Protein AF-A0A553DFV3-F1 (afdb_monomer_lite)

pLDDT: mean 84.61, std 18.34, range [38.84, 98.56]

Secondary structure (DSSP, 8-state):
--SSHHHHTTSGGG-------GGGPBEEEEE-TTSS-EEEEE-TT--EEEEEEESEE-S-BSS-EEEE-TTS-EEEE-TTS-EEE-----SSS---GGG--S--HHHHHHHHHHHHHHHHHHHHHHHHHHHH-TTSSSSHHHHHHHHHTT--EEEEESSPPTTHHHHHHHHHHTT-EEEEE-S---HHHHHHHHHHHHHHHHHHHHHH-TTHHHHHHHHHHHHHHHT------------

Foldseek 3Di:
DPPPVVVVVVPPPPPDDDPDDPQQWWFKDWDCPVVATFIFTDHPVRHGQGDGAFNDWDGIQRAWIWTQGPVRFTFIAGSNRDTPDGDDPDVPDDPDVVVVPPPPVVVVVVVVVVVVVCVVVVVVVVVCLLQQVPPPCQALVNLVVCVVVLAQEQEDEEDQDPLNVVLQVLQVVLSYGYHYDYNDDHSSNVNRSVNSNVSSVVVSCVVPHPCVVVVSVVVVVVSVVVPPDPPDDPPPDDD

Structure (mmCIF, N/CA/C/O backbone):
data_AF-A0A553DFV3-F1
#
_entry.id   AF-A0A553DFV3-F1
#
loop_
_atom_site.group_PDB
_atom_site.id
_atom_site.type_symbol
_atom_site.label_atom_id
_atom_site.label_alt_id
_atom_site.label_comp_id
_atom_site.label_asym_id
_atom_site.label_entity_id
_atom_site.label_seq_id
_atom_site.pdbx_PDB_ins_code
_atom_site.Cartn_x
_atom_site.Cartn_y
_atom_site.Cartn_z
_atom_site.occupancy
_atom_site.B_iso_or_equiv
_atom_site.auth_seq_id
_atom_site.auth_comp_id
_atom_site.auth_asym_id
_atom_site.auth_atom_id
_atom_site.pdbx_PDB_model_num
ATOM 1 N N . MET A 1 1 ? -0.640 -11.762 1.925 1.00 43.78 1 MET A N 1
ATOM 2 C CA . MET A 1 1 ? 0.772 -11.669 1.472 1.00 43.78 1 MET A CA 1
ATOM 3 C C . MET A 1 1 ? 1.045 -12.478 0.187 1.00 43.78 1 MET A C 1
ATOM 5 O O . MET A 1 1 ? 2.035 -13.190 0.124 1.00 43.78 1 MET A O 1
ATOM 9 N N . MET A 1 2 ? 0.212 -12.380 -0.863 1.00 38.84 2 MET A N 1
ATOM 10 C CA . MET A 1 2 ? 0.377 -1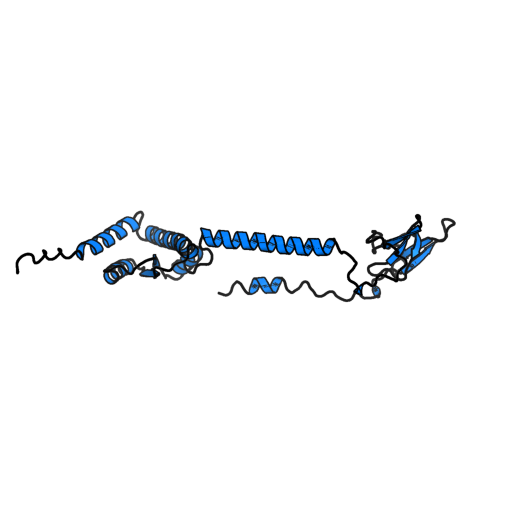3.214 -2.079 1.00 38.84 2 MET A CA 1
ATOM 11 C C . MET A 1 2 ? 0.249 -12.440 -3.403 1.00 38.84 2 MET A C 1
ATOM 13 O O . MET A 1 2 ? 0.167 -13.039 -4.467 1.00 38.84 2 MET A O 1
ATOM 17 N N . THR A 1 3 ? 0.250 -11.106 -3.361 1.00 41.94 3 THR A N 1
ATOM 18 C CA . THR A 1 3 ? 0.038 -10.257 -4.547 1.00 41.94 3 THR A CA 1
ATOM 19 C C . THR A 1 3 ? 1.302 -9.559 -5.055 1.00 41.94 3 THR A C 1
ATOM 21 O O . THR A 1 3 ? 1.323 -9.102 -6.193 1.00 41.94 3 THR A O 1
ATOM 24 N N . THR A 1 4 ? 2.395 -9.533 -4.287 1.00 44.38 4 THR A N 1
ATOM 25 C CA . THR A 1 4 ? 3.653 -8.879 -4.699 1.00 44.38 4 THR A CA 1
ATOM 26 C C . THR A 1 4 ? 4.544 -9.747 -5.595 1.00 44.38 4 THR A C 1
ATOM 28 O O . THR A 1 4 ? 5.340 -9.208 -6.360 1.00 44.38 4 THR A O 1
ATOM 31 N N . ALA A 1 5 ? 4.383 -11.076 -5.588 1.00 48.09 5 ALA A N 1
ATOM 32 C CA . ALA A 1 5 ? 5.201 -11.982 -6.405 1.00 48.09 5 ALA A CA 1
ATOM 33 C C . ALA A 1 5 ? 4.821 -11.984 -7.903 1.00 48.09 5 ALA A C 1
ATOM 35 O O . ALA A 1 5 ? 5.668 -12.248 -8.755 1.00 48.09 5 ALA A O 1
ATOM 36 N N . LEU A 1 6 ? 3.571 -11.649 -8.248 1.00 41.34 6 LEU A N 1
ATOM 37 C CA . LEU A 1 6 ? 3.080 -11.746 -9.629 1.00 41.34 6 LEU A CA 1
ATOM 38 C C . LEU A 1 6 ? 3.568 -10.590 -10.523 1.00 41.34 6 LEU A C 1
ATOM 40 O O . LEU A 1 6 ? 3.743 -10.768 -11.726 1.00 41.34 6 LEU A O 1
ATOM 44 N N . ALA A 1 7 ? 3.865 -9.424 -9.940 1.00 46.16 7 ALA A N 1
ATOM 45 C CA . ALA A 1 7 ? 4.357 -8.262 -10.685 1.00 46.16 7 ALA A CA 1
ATOM 46 C C . ALA A 1 7 ? 5.828 -8.404 -11.132 1.00 46.16 7 ALA A C 1
ATOM 48 O O . ALA A 1 7 ? 6.213 -7.852 -12.161 1.00 46.16 7 ALA A O 1
ATOM 49 N N . LEU A 1 8 ? 6.646 -9.179 -10.409 1.00 46.34 8 LEU A N 1
ATOM 50 C CA . LEU A 1 8 ? 8.062 -9.401 -10.738 1.00 46.34 8 LEU A CA 1
ATOM 51 C C . LEU A 1 8 ? 8.274 -10.395 -11.893 1.00 46.34 8 LEU A C 1
ATOM 53 O O . LEU A 1 8 ? 9.272 -10.297 -12.604 1.00 46.34 8 LEU A O 1
ATOM 57 N N . LEU A 1 9 ? 7.322 -11.299 -12.142 1.00 48.47 9 LEU A N 1
ATOM 58 C CA . LEU A 1 9 ? 7.406 -12.281 -13.233 1.00 48.47 9 LEU A CA 1
ATOM 59 C C . LEU A 1 9 ? 7.072 -11.704 -14.618 1.00 48.47 9 LEU A C 1
ATOM 61 O O . LEU A 1 9 ? 7.447 -12.292 -15.629 1.00 48.47 9 LEU A O 1
ATOM 65 N N . LEU A 1 10 ? 6.419 -10.540 -14.696 1.00 46.22 10 LEU A N 1
ATOM 66 C CA . LEU A 1 10 ? 6.090 -9.909 -15.981 1.00 46.22 10 LEU A CA 1
ATOM 67 C C . LEU A 1 10 ? 7.248 -9.089 -16.579 1.00 46.22 10 LEU A C 1
ATOM 69 O O . LEU A 1 10 ? 7.216 -8.781 -17.769 1.00 46.22 10 LEU A O 1
ATOM 73 N N . PHE A 1 11 ? 8.302 -8.790 -15.809 1.00 46.03 11 PHE A N 1
ATOM 74 C CA . PHE A 1 11 ? 9.456 -8.010 -16.285 1.00 46.03 11 PHE A CA 1
ATOM 75 C C . PHE A 1 11 ? 10.663 -8.845 -16.745 1.00 46.03 11 PHE A C 1
ATOM 77 O O . PHE A 1 11 ? 11.569 -8.297 -17.372 1.00 46.03 11 PHE A O 1
ATOM 84 N N . SER A 1 12 ? 10.697 -10.158 -16.499 1.00 44.66 12 SER A N 1
ATOM 85 C CA . SER A 1 12 ? 11.855 -11.002 -16.847 1.00 44.66 12 SER A CA 1
ATOM 86 C C . SER A 1 12 ? 11.887 -11.476 -18.309 1.00 44.66 12 SER A C 1
ATOM 88 O O . SER A 1 12 ? 12.928 -11.925 -18.781 1.00 44.66 12 SER A O 1
ATOM 90 N N . ASN A 1 13 ? 10.797 -11.328 -19.071 1.00 42.12 13 ASN A N 1
ATOM 91 C CA . ASN A 1 13 ? 10.681 -11.905 -20.420 1.00 42.12 13 ASN A CA 1
ATOM 92 C C . ASN A 1 13 ? 11.226 -11.036 -21.574 1.00 42.12 13 ASN A C 1
ATOM 94 O O . ASN A 1 13 ? 11.014 -11.375 -22.735 1.00 42.12 13 ASN A O 1
ATOM 98 N N . GLN A 1 14 ? 11.927 -9.927 -21.312 1.00 46.09 14 GLN A N 1
ATOM 99 C CA . GLN A 1 14 ? 12.365 -9.002 -22.378 1.00 46.09 14 GLN A CA 1
ATOM 100 C C . GLN A 1 14 ? 13.874 -9.028 -22.698 1.00 46.09 14 GLN A C 1
ATOM 102 O O . GLN A 1 14 ? 14.323 -8.241 -23.527 1.00 46.09 14 GLN A O 1
ATOM 107 N N . PHE A 1 15 ? 14.667 -9.933 -22.108 1.00 42.72 15 PHE A N 1
ATOM 108 C CA . PHE A 1 15 ? 16.136 -9.934 -22.257 1.00 42.72 15 PHE A CA 1
ATOM 109 C C . PHE A 1 15 ? 16.739 -11.204 -22.883 1.00 42.72 15 PHE A C 1
ATOM 111 O O . PHE A 1 15 ? 17.838 -11.610 -22.521 1.00 42.72 15 PHE A O 1
ATOM 118 N N . PHE A 1 16 ? 16.089 -11.804 -23.884 1.00 41.75 16 PHE A N 1
ATOM 119 C CA . PHE A 1 16 ? 16.762 -12.767 -24.768 1.00 41.75 16 PHE A CA 1
ATOM 120 C C . PHE A 1 16 ? 16.931 -12.177 -26.171 1.00 41.75 16 PHE A C 1
ATOM 122 O O . PHE A 1 16 ? 16.063 -12.296 -27.033 1.00 41.75 16 PHE A O 1
ATOM 129 N N . GLY A 1 17 ? 18.072 -11.518 -26.398 1.00 45.72 17 GLY A N 1
ATOM 130 C CA . GLY A 1 17 ? 18.521 -11.125 -27.732 1.00 45.72 17 GLY A CA 1
ATOM 131 C C . GLY A 1 17 ? 18.851 -12.367 -28.560 1.00 45.72 17 GLY A C 1
ATOM 132 O O . GLY A 1 17 ? 19.887 -12.996 -28.356 1.00 45.72 17 GLY A O 1
ATOM 133 N N . GLN A 1 18 ? 17.964 -12.746 -29.479 1.00 46.81 18 GLN A N 1
ATOM 134 C CA . GLN A 1 18 ? 18.233 -13.825 -30.427 1.00 46.81 18 GLN A CA 1
ATOM 135 C C . GLN A 1 18 ? 19.341 -13.405 -31.403 1.00 46.81 18 GLN A C 1
ATOM 137 O O . GLN A 1 18 ? 19.266 -12.350 -32.034 1.00 46.81 18 GLN A O 1
ATOM 142 N N . LYS A 1 19 ? 20.365 -14.252 -31.555 1.00 50.22 19 LYS A N 1
ATOM 143 C CA . LYS A 1 19 ? 21.425 -14.085 -32.556 1.00 50.22 19 LYS A CA 1
ATOM 144 C C . LYS A 1 19 ? 20.798 -14.191 -33.952 1.00 50.22 19 LYS A C 1
ATOM 146 O O . LYS A 1 19 ? 20.357 -15.267 -34.354 1.00 50.22 19 LYS A O 1
ATOM 151 N N . LYS A 1 20 ? 20.698 -13.064 -34.662 1.00 56.34 20 LYS A N 1
ATOM 152 C CA . LYS A 1 20 ? 19.988 -12.967 -35.946 1.00 56.34 20 LYS A CA 1
ATOM 153 C C . LYS A 1 20 ? 20.679 -13.820 -37.017 1.00 56.34 20 LYS A C 1
ATOM 155 O O . LYS A 1 20 ? 21.901 -13.795 -37.149 1.00 56.34 20 LYS A O 1
ATOM 160 N N . SER A 1 21 ? 19.898 -14.606 -37.758 1.00 58.75 21 SER A N 1
ATOM 161 C CA . SER A 1 21 ? 20.404 -15.501 -38.805 1.00 58.75 21 SER A CA 1
ATOM 162 C C . SER A 1 21 ? 20.913 -14.708 -40.015 1.00 58.75 21 SER A C 1
ATOM 164 O O . SER A 1 21 ? 20.276 -13.747 -40.439 1.00 58.75 21 SER A O 1
ATOM 166 N N . ILE A 1 22 ? 22.011 -15.162 -40.633 1.00 61.91 22 ILE A N 1
ATOM 167 C CA . ILE A 1 22 ? 22.594 -14.598 -41.873 1.00 61.91 22 ILE A CA 1
ATOM 168 C C . ILE A 1 22 ? 21.567 -14.524 -43.023 1.00 61.91 22 ILE A C 1
ATOM 170 O O . ILE A 1 22 ? 21.701 -13.708 -43.933 1.00 61.91 22 ILE A O 1
ATOM 174 N N . LYS A 1 23 ? 20.499 -15.334 -42.965 1.00 65.12 23 LYS A N 1
ATOM 175 C CA . LYS A 1 23 ? 19.401 -15.339 -43.946 1.00 65.12 23 LYS A CA 1
ATOM 176 C C . LYS A 1 23 ? 18.650 -14.003 -44.059 1.00 65.12 23 LYS A C 1
ATOM 178 O O . LYS A 1 23 ? 17.958 -13.800 -45.051 1.00 65.12 23 LYS A O 1
ATOM 183 N N . ASP A 1 24 ? 18.821 -13.095 -43.100 1.00 81.06 24 ASP A N 1
ATOM 184 C CA . ASP A 1 24 ? 18.140 -11.798 -43.079 1.00 81.06 24 ASP A CA 1
ATOM 185 C C . ASP A 1 24 ? 19.001 -10.625 -43.573 1.00 81.06 24 ASP A C 1
ATOM 187 O O . ASP A 1 24 ? 18.542 -9.481 -43.520 1.00 81.06 24 ASP A O 1
ATOM 191 N N . CYS A 1 25 ? 20.237 -10.861 -44.021 1.00 91.81 25 CYS A N 1
ATOM 192 C CA . CYS A 1 25 ? 21.146 -9.790 -44.432 1.00 91.81 25 CYS A CA 1
ATOM 193 C C . CYS A 1 25 ? 20.899 -9.327 -45.876 1.00 91.81 25 CYS A C 1
ATOM 195 O O . CYS A 1 25 ? 20.526 -10.114 -46.749 1.00 91.81 25 CYS A O 1
ATOM 197 N N . LEU A 1 26 ? 21.139 -8.040 -46.139 1.00 94.88 26 LEU A N 1
ATOM 198 C CA . LEU A 1 26 ? 21.172 -7.487 -47.492 1.00 94.88 26 LEU A CA 1
ATOM 199 C C . LEU A 1 26 ? 22.565 -7.683 -48.102 1.00 94.88 26 LEU A C 1
ATOM 201 O O . LEU A 1 26 ? 23.576 -7.552 -47.412 1.00 94.88 26 LEU A O 1
ATOM 205 N N . ILE A 1 27 ? 22.623 -7.968 -49.399 1.00 95.25 27 ILE A N 1
ATOM 206 C CA . ILE A 1 27 ? 23.872 -8.120 -50.153 1.00 95.25 27 ILE A CA 1
ATOM 207 C C . ILE A 1 27 ? 24.120 -6.837 -50.944 1.00 95.25 27 ILE A C 1
ATOM 209 O O . ILE A 1 27 ? 23.187 -6.272 -51.523 1.00 95.25 27 ILE A O 1
ATOM 213 N N . SER A 1 28 ? 25.369 -6.380 -50.981 1.00 96.12 28 SER A N 1
ATOM 214 C CA . SER A 1 28 ? 25.756 -5.242 -51.805 1.00 96.12 28 SER A CA 1
ATOM 215 C C . SER A 1 28 ? 25.664 -5.567 -53.301 1.00 96.12 28 SER A C 1
ATOM 217 O O . SER A 1 28 ? 25.831 -6.706 -53.741 1.00 96.12 28 SER A O 1
ATOM 219 N N . TYR A 1 29 ? 25.366 -4.558 -54.111 1.00 96.31 29 TYR A N 1
ATOM 220 C CA . TYR A 1 29 ? 25.429 -4.653 -55.567 1.00 96.31 29 TYR A CA 1
ATOM 221 C C . TYR A 1 29 ? 26.044 -3.383 -56.146 1.00 96.31 29 TYR A C 1
ATOM 223 O O . TYR A 1 29 ? 25.967 -2.323 -55.525 1.00 96.31 29 TYR A O 1
ATOM 231 N N . LEU A 1 30 ? 26.644 -3.507 -57.329 1.00 96.56 30 LEU A N 1
ATOM 232 C CA . LEU A 1 30 ? 27.225 -2.391 -58.066 1.00 96.56 30 LEU A CA 1
ATOM 233 C C . LEU A 1 30 ? 26.309 -1.991 -59.222 1.00 96.56 30 LEU A C 1
ATOM 235 O O . LEU A 1 30 ? 25.747 -2.851 -59.902 1.00 96.56 30 LEU A O 1
ATOM 239 N N . ASP A 1 31 ? 26.186 -0.690 -59.439 1.00 96.12 31 ASP A N 1
ATOM 240 C CA . ASP A 1 31 ? 25.427 -0.076 -60.520 1.00 96.12 31 ASP A CA 1
ATOM 241 C C . ASP A 1 31 ? 26.313 0.943 -61.234 1.00 96.12 31 ASP A C 1
ATOM 243 O O . ASP A 1 31 ? 26.861 1.849 -60.608 1.00 96.12 31 ASP A O 1
ATOM 247 N N . SER A 1 32 ? 26.466 0.784 -62.544 1.00 94.12 32 SER A N 1
ATOM 248 C CA . SER A 1 32 ? 27.252 1.667 -63.406 1.00 94.12 32 SER A CA 1
ATOM 249 C C . SER A 1 32 ? 26.394 2.491 -64.371 1.00 94.12 32 SER A C 1
ATOM 251 O O . SER A 1 32 ? 26.938 3.248 -65.176 1.00 94.12 32 SER A O 1
ATOM 253 N N . THR A 1 33 ? 25.062 2.387 -64.300 1.00 91.38 33 THR A N 1
ATOM 254 C CA . THR A 1 33 ? 24.134 3.021 -65.258 1.00 91.38 33 THR A CA 1
ATOM 255 C C . THR A 1 33 ? 24.193 4.550 -65.255 1.00 91.38 33 THR A C 1
ATOM 257 O O . THR A 1 33 ? 23.876 5.181 -66.259 1.00 91.38 33 THR A O 1
ATOM 260 N N . SER A 1 34 ? 24.658 5.156 -64.160 1.00 84.25 34 SER A N 1
ATOM 261 C CA . SER A 1 34 ? 24.839 6.608 -64.011 1.00 84.25 34 SER A CA 1
ATOM 262 C C . SER A 1 34 ? 26.175 7.142 -64.559 1.00 84.25 34 SER A C 1
ATOM 264 O O . SER A 1 34 ? 26.474 8.326 -64.407 1.00 84.25 34 SER A O 1
ATOM 266 N N . GLY A 1 35 ? 27.012 6.285 -65.158 1.00 90.62 35 GLY A N 1
ATOM 267 C CA . GLY A 1 35 ? 28.364 6.636 -65.614 1.00 90.62 35 GLY A CA 1
ATOM 268 C C . GLY A 1 35 ? 29.428 6.625 -64.508 1.00 90.62 35 GLY A C 1
ATOM 269 O O . GLY A 1 35 ? 30.610 6.817 -64.787 1.00 90.62 35 GLY A O 1
ATOM 270 N N . LYS A 1 36 ? 29.035 6.360 -63.257 1.00 91.94 36 LYS A N 1
ATOM 271 C CA . LYS A 1 36 ? 29.924 6.073 -62.122 1.00 91.94 36 LYS A CA 1
ATOM 272 C C . LYS A 1 36 ? 29.513 4.744 -61.499 1.00 91.94 36 LYS A C 1
ATOM 274 O O . LYS A 1 36 ? 28.323 4.461 -61.409 1.00 91.94 36 LYS A O 1
ATOM 279 N N . VAL A 1 37 ? 30.486 3.942 -61.066 1.00 94.75 37 VAL A N 1
ATOM 280 C CA . VAL A 1 37 ? 30.215 2.699 -60.331 1.00 94.75 37 VAL A CA 1
ATOM 281 C C . VAL A 1 37 ? 29.836 3.066 -58.900 1.00 94.75 37 VAL A C 1
ATOM 283 O O . VAL A 1 37 ? 30.675 3.548 -58.143 1.00 94.75 37 VAL A O 1
ATOM 286 N N . LEU A 1 38 ? 28.569 2.867 -58.553 1.00 96.81 38 LEU A N 1
ATO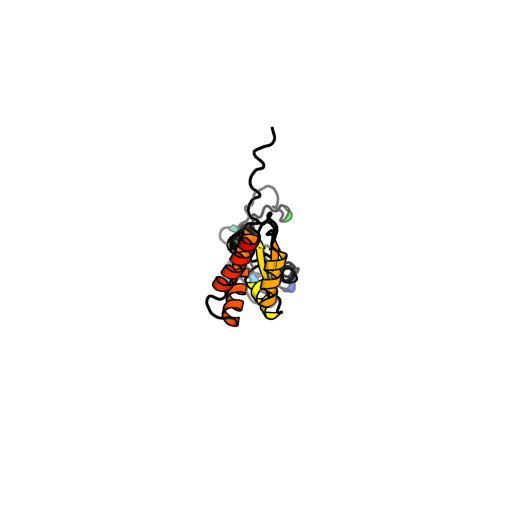M 287 C CA . LEU A 1 38 ? 28.020 3.111 -57.224 1.00 96.81 38 LEU A CA 1
ATOM 288 C C . LEU A 1 38 ? 27.537 1.803 -56.606 1.00 96.81 38 LEU A C 1
ATOM 290 O O . LEU A 1 38 ? 27.138 0.873 -57.301 1.00 96.81 38 LEU A O 1
ATOM 294 N N . MET A 1 39 ? 27.544 1.749 -55.282 1.00 97.38 39 MET A N 1
ATOM 295 C CA . MET A 1 39 ? 27.113 0.607 -54.495 1.00 97.38 39 MET A CA 1
ATOM 296 C C . MET A 1 39 ? 25.750 0.868 -53.846 1.00 97.38 39 MET A C 1
ATOM 298 O O . MET A 1 39 ? 25.491 1.956 -53.317 1.00 97.38 39 MET A O 1
ATOM 302 N N . GLY A 1 40 ? 24.886 -0.146 -53.872 1.00 97.06 40 GLY A N 1
ATOM 303 C CA . GLY A 1 40 ? 23.618 -0.218 -53.139 1.00 97.06 40 GLY A CA 1
ATOM 304 C C . GLY A 1 40 ? 23.456 -1.567 -52.437 1.00 97.06 40 GLY A C 1
ATOM 305 O O . GLY A 1 40 ? 24.372 -2.388 -52.455 1.00 97.06 40 GLY A O 1
ATOM 306 N N . TYR A 1 41 ? 22.287 -1.820 -51.845 1.00 97.31 41 TYR A N 1
ATOM 307 C CA . TYR A 1 41 ? 21.974 -3.082 -51.166 1.00 97.31 41 TYR A CA 1
ATOM 308 C C . TYR A 1 41 ? 20.644 -3.669 -51.631 1.00 97.31 41 TYR A C 1
ATOM 310 O O . TYR A 1 41 ? 19.636 -2.970 -51.766 1.00 97.31 41 TYR A O 1
ATOM 318 N N . LYS A 1 42 ? 20.632 -4.985 -51.832 1.00 96.19 42 LYS A N 1
ATOM 319 C CA . LYS A 1 42 ? 19.458 -5.752 -52.249 1.00 96.19 42 LYS A CA 1
ATOM 320 C C . LYS A 1 42 ? 19.225 -6.958 -51.350 1.00 96.19 42 LYS A C 1
ATOM 322 O O . LYS A 1 42 ? 20.144 -7.455 -50.699 1.00 96.19 42 LYS A O 1
ATOM 327 N N . SER A 1 43 ? 17.989 -7.432 -51.298 1.00 94.62 43 SER A N 1
ATOM 328 C CA . SER A 1 43 ? 17.651 -8.666 -50.591 1.00 94.62 43 SER A CA 1
ATOM 329 C C . SER A 1 43 ? 18.271 -9.888 -51.282 1.00 94.62 43 SER A C 1
ATOM 331 O O . SER A 1 43 ? 18.662 -9.828 -52.451 1.00 94.62 43 SER A O 1
ATOM 333 N N . LEU A 1 44 ? 18.296 -11.038 -50.595 1.00 91.06 44 LEU A N 1
ATOM 334 C CA . LEU A 1 44 ? 18.710 -12.321 -51.190 1.00 91.06 44 LEU A CA 1
ATOM 335 C C . LEU A 1 44 ? 17.874 -12.717 -52.420 1.00 91.06 44 LEU A C 1
ATOM 337 O O . LEU A 1 44 ? 18.338 -13.484 -53.256 1.00 91.06 44 LEU A O 1
ATOM 341 N N . LYS A 1 45 ? 16.651 -12.183 -52.543 1.00 93.44 45 LYS A N 1
ATOM 342 C CA . LYS A 1 45 ? 15.754 -12.402 -53.687 1.00 93.44 45 LYS A CA 1
ATOM 343 C C . LYS A 1 45 ? 16.005 -11.428 -54.847 1.00 93.44 45 LYS A C 1
ATOM 345 O O . LYS A 1 45 ? 15.330 -11.518 -55.864 1.00 93.44 45 LYS A O 1
ATOM 350 N N . GLY A 1 46 ? 16.952 -10.499 -54.699 1.00 93.69 46 GLY A N 1
ATOM 351 C CA . GLY A 1 46 ? 17.320 -9.518 -55.722 1.00 93.69 46 GLY A CA 1
ATOM 352 C C . GLY A 1 46 ? 16.546 -8.198 -55.673 1.00 93.69 46 GLY A C 1
ATOM 353 O O . GLY A 1 46 ? 16.837 -7.311 -56.468 1.00 93.69 46 GLY A O 1
ATOM 354 N N . GLU A 1 47 ? 15.609 -8.034 -54.738 1.00 95.94 47 GLU A N 1
ATOM 355 C CA . GLU A 1 47 ? 14.858 -6.785 -54.559 1.00 95.94 47 GLU A CA 1
ATOM 356 C C . GLU A 1 47 ? 15.778 -5.668 -54.054 1.00 95.94 47 GLU A C 1
ATOM 358 O O . GLU A 1 47 ? 16.443 -5.833 -53.029 1.00 95.94 47 GLU A O 1
ATOM 363 N N . ILE A 1 48 ? 15.822 -4.536 -54.759 1.00 96.81 48 ILE A N 1
ATOM 364 C CA . ILE A 1 48 ? 16.632 -3.376 -54.370 1.00 96.81 48 ILE A CA 1
ATOM 365 C C . ILE A 1 48 ? 15.975 -2.697 -53.168 1.00 96.81 48 ILE A C 1
ATOM 367 O O . ILE A 1 48 ? 14.893 -2.132 -53.292 1.00 96.81 48 ILE A O 1
ATOM 371 N N . ILE A 1 49 ? 16.656 -2.725 -52.022 1.00 97.00 49 ILE A N 1
ATOM 372 C CA . ILE A 1 49 ? 16.187 -2.092 -50.781 1.00 97.00 49 ILE A CA 1
ATOM 373 C C . ILE A 1 49 ? 16.821 -0.712 -50.623 1.00 97.00 49 ILE A C 1
ATOM 375 O O . ILE A 1 49 ? 16.137 0.263 -50.332 1.00 97.00 49 ILE A O 1
ATOM 379 N N . ILE A 1 50 ? 18.128 -0.619 -50.879 1.00 97.38 50 ILE A N 1
ATOM 380 C CA . ILE A 1 50 ? 18.877 0.635 -50.875 1.00 97.38 50 ILE A CA 1
ATOM 381 C C . ILE A 1 50 ? 19.450 0.826 -52.273 1.00 97.38 50 ILE A C 1
ATOM 383 O O . ILE A 1 50 ? 20.275 0.029 -52.725 1.00 97.38 50 ILE A O 1
ATOM 387 N N . LYS A 1 51 ? 19.001 1.877 -52.963 1.00 97.38 51 LYS A N 1
ATOM 388 C CA . LYS A 1 51 ? 19.481 2.211 -54.309 1.00 97.38 51 LYS A CA 1
ATOM 389 C C . LYS A 1 51 ? 20.977 2.523 -54.291 1.00 97.38 51 LYS A C 1
ATOM 391 O O . LYS A 1 51 ? 21.502 3.028 -53.301 1.00 97.38 51 LYS A O 1
ATOM 396 N N . ALA A 1 52 ? 21.647 2.254 -55.407 1.00 97.19 52 ALA A N 1
ATOM 397 C CA . ALA A 1 52 ? 23.063 2.534 -55.557 1.00 97.19 52 ALA A CA 1
ATOM 398 C C . ALA A 1 52 ? 23.343 4.041 -55.471 1.00 97.19 52 ALA A C 1
ATOM 400 O O . ALA A 1 52 ? 22.913 4.817 -56.322 1.00 97.19 52 ALA A O 1
ATOM 401 N N . LYS A 1 53 ? 24.042 4.448 -54.410 1.00 96.56 53 LYS A N 1
ATOM 402 C CA . LYS A 1 53 ? 24.405 5.851 -54.143 1.00 96.56 53 LYS A CA 1
ATOM 403 C C . LYS A 1 53 ? 25.718 6.013 -53.372 1.00 96.56 53 LYS A C 1
ATOM 405 O O . LYS A 1 53 ? 26.187 7.134 -53.199 1.00 96.56 53 LYS A O 1
ATOM 410 N N . TYR A 1 54 ? 26.295 4.913 -52.891 1.00 97.50 54 TYR A N 1
ATOM 411 C CA . TYR A 1 54 ? 27.532 4.917 -52.116 1.00 97.50 54 TYR A CA 1
ATOM 412 C C . TYR A 1 54 ? 28.734 4.664 -53.016 1.00 97.50 54 TYR A C 1
ATOM 414 O O . TYR A 1 54 ? 28.635 3.918 -53.985 1.00 97.50 54 TYR A O 1
ATOM 422 N N . LEU A 1 55 ? 29.875 5.267 -52.697 1.00 96.06 55 LEU A N 1
ATOM 423 C CA . LEU A 1 55 ? 31.113 5.065 -53.451 1.00 96.06 55 LEU A CA 1
ATOM 424 C C . LEU A 1 55 ? 31.714 3.682 -53.177 1.00 96.06 55 LEU A C 1
ATOM 426 O O . LEU A 1 55 ? 32.282 3.060 -54.069 1.00 96.06 55 LEU A O 1
ATOM 430 N N . ASN A 1 56 ? 31.593 3.205 -51.938 1.00 94.56 56 ASN A N 1
ATOM 431 C CA . ASN A 1 56 ? 32.057 1.893 -51.496 1.00 94.56 56 ASN A CA 1
ATOM 432 C C . ASN A 1 56 ? 31.368 1.513 -50.172 1.00 94.56 56 ASN A C 1
ATOM 434 O O . ASN A 1 56 ? 30.710 2.353 -49.550 1.00 94.56 56 ASN A O 1
ATOM 438 N N . GLY A 1 57 ? 31.554 0.285 -49.700 1.00 90.31 57 GLY A N 1
ATOM 439 C CA . GLY A 1 57 ? 31.216 -0.092 -48.335 1.00 90.31 57 GLY A CA 1
ATOM 440 C C . GLY A 1 57 ? 31.646 -1.499 -47.948 1.00 90.31 57 GLY A C 1
ATOM 441 O O . GLY A 1 57 ? 32.269 -2.225 -48.719 1.00 90.31 57 GLY A O 1
ATOM 442 N N . SER A 1 58 ? 31.348 -1.849 -46.702 1.00 86.19 58 SER A N 1
ATOM 443 C CA . SER A 1 58 ? 31.646 -3.144 -46.102 1.00 86.19 58 SER A CA 1
ATOM 444 C C . SER A 1 58 ? 30.757 -4.255 -46.677 1.00 86.19 58 SER A C 1
ATOM 446 O O . SER A 1 58 ? 29.887 -4.000 -47.504 1.00 86.19 58 SER A O 1
ATOM 448 N N . GLY A 1 59 ? 30.974 -5.497 -46.231 1.00 85.69 59 GLY A N 1
ATOM 449 C CA . GLY A 1 59 ? 30.213 -6.680 -46.649 1.00 85.69 59 GLY A CA 1
ATOM 450 C C . GLY A 1 59 ? 28.697 -6.638 -46.347 1.00 85.69 59 GLY A C 1
ATOM 451 O O . GLY A 1 59 ? 28.096 -5.572 -46.243 1.00 85.69 59 GLY A O 1
ATOM 452 N N . PRO A 1 60 ? 28.031 -7.800 -46.220 1.00 91.44 60 PRO A N 1
ATOM 453 C CA . PRO A 1 60 ? 26.575 -7.865 -46.084 1.00 91.44 60 PRO A CA 1
ATOM 454 C C . PRO A 1 60 ? 26.006 -6.993 -44.951 1.00 91.44 60 PRO A C 1
ATOM 456 O O . PRO A 1 60 ? 26.506 -7.000 -43.827 1.00 91.44 60 PRO A O 1
ATOM 459 N N . LEU A 1 61 ? 24.907 -6.294 -45.233 1.00 93.50 61 LEU A N 1
ATOM 460 C CA . LEU A 1 61 ? 24.206 -5.409 -44.302 1.00 93.50 61 LEU A CA 1
ATOM 461 C C . LEU A 1 61 ? 23.132 -6.196 -43.534 1.00 93.50 61 LEU A C 1
ATOM 463 O O . LEU A 1 61 ? 22.002 -6.367 -43.997 1.00 93.50 61 LEU A O 1
ATOM 467 N N . CYS A 1 62 ? 23.495 -6.706 -42.357 1.00 90.00 62 CYS A N 1
ATOM 468 C CA . CYS A 1 62 ? 22.587 -7.460 -41.481 1.00 90.00 62 CYS A CA 1
ATOM 469 C C . CYS A 1 62 ? 21.835 -6.552 -40.496 1.00 90.00 62 CYS A C 1
ATOM 471 O O . CYS A 1 62 ? 20.603 -6.570 -40.420 1.00 90.00 62 CYS A O 1
ATOM 473 N N . GLU A 1 63 ? 22.595 -5.755 -39.749 1.00 89.31 63 GLU A N 1
ATOM 474 C CA . GLU A 1 63 ? 22.101 -4.736 -38.818 1.00 89.31 63 GLU A CA 1
ATOM 475 C C . GLU A 1 63 ? 22.666 -3.372 -39.204 1.00 89.31 63 GLU A C 1
ATOM 477 O O . GLU A 1 63 ? 21.908 -2.417 -39.365 1.00 89.31 63 GLU A O 1
ATOM 482 N N . MET A 1 64 ? 23.977 -3.332 -39.451 1.00 93.25 64 MET A N 1
ATOM 483 C CA . MET A 1 64 ? 24.705 -2.157 -39.900 1.00 93.25 64 MET A CA 1
ATOM 484 C C . MET A 1 64 ? 25.738 -2.528 -40.970 1.00 93.25 64 MET A C 1
ATOM 486 O O . MET A 1 64 ? 26.244 -3.651 -40.988 1.00 93.25 64 MET A O 1
ATOM 490 N N . ALA A 1 65 ? 26.050 -1.575 -41.844 1.00 94.31 65 ALA A N 1
ATOM 491 C CA . ALA A 1 65 ? 27.191 -1.617 -42.748 1.00 94.31 65 ALA A CA 1
ATOM 492 C C . ALA A 1 65 ? 27.851 -0.239 -42.786 1.00 94.31 65 ALA A C 1
ATOM 494 O O . ALA A 1 65 ? 27.174 0.785 -42.680 1.00 94.31 65 ALA A O 1
ATOM 495 N N . PHE A 1 66 ? 29.168 -0.217 -42.949 1.00 94.94 66 PHE A N 1
ATOM 496 C CA . PHE A 1 66 ? 29.912 1.012 -43.171 1.00 94.94 66 PHE A CA 1
ATOM 497 C C . PHE A 1 66 ? 29.992 1.292 -44.664 1.00 94.94 66 PHE A C 1
ATOM 499 O O . PHE A 1 66 ? 30.329 0.411 -45.450 1.00 94.94 66 PHE A O 1
ATOM 506 N N . VAL A 1 67 ? 29.676 2.514 -45.062 1.00 96.06 67 VAL A N 1
ATOM 507 C CA . VAL A 1 67 ? 29.655 2.948 -46.459 1.00 96.06 67 VAL A CA 1
ATOM 508 C C . VAL A 1 67 ? 30.322 4.307 -46.594 1.00 96.06 67 VAL A C 1
ATOM 510 O O . VAL A 1 67 ? 30.345 5.089 -45.646 1.00 96.06 67 VAL A O 1
ATOM 513 N N . ILE A 1 68 ? 30.851 4.591 -47.780 1.00 96.06 68 ILE A N 1
ATOM 514 C CA . ILE A 1 68 ? 31.408 5.899 -48.131 1.00 96.06 68 ILE A CA 1
ATOM 515 C C . ILE A 1 68 ? 30.362 6.649 -48.952 1.00 96.06 68 ILE A C 1
ATOM 517 O O . ILE A 1 68 ? 29.953 6.177 -50.018 1.00 96.06 68 ILE A O 1
ATOM 521 N N . ASN A 1 69 ? 29.891 7.791 -48.454 1.00 94.75 69 ASN A N 1
ATOM 522 C CA . ASN A 1 69 ? 28.906 8.614 -49.160 1.00 94.75 69 ASN A CA 1
ATOM 523 C C . ASN A 1 69 ? 29.550 9.453 -50.285 1.00 94.75 69 ASN A C 1
ATOM 525 O O . ASN A 1 69 ? 30.759 9.420 -50.506 1.00 94.75 69 ASN A O 1
ATOM 529 N N . SER A 1 70 ? 28.733 10.215 -51.015 1.00 91.56 70 SER A N 1
ATOM 530 C CA . SER A 1 70 ? 29.196 11.099 -52.097 1.00 91.56 70 SER A CA 1
ATOM 531 C C . SER A 1 70 ? 30.096 12.249 -51.631 1.00 91.56 70 SER A C 1
ATOM 533 O O . SER A 1 70 ? 30.754 12.870 -52.460 1.00 91.56 70 SER A O 1
ATOM 535 N N . GLU A 1 71 ? 30.119 12.534 -50.329 1.00 93.81 71 GLU A N 1
ATOM 536 C CA . GLU A 1 71 ? 30.965 13.547 -49.687 1.00 93.81 71 GLU A CA 1
ATOM 537 C C . GLU A 1 71 ? 32.280 12.951 -49.157 1.00 93.81 71 GLU A C 1
ATOM 539 O O . GLU A 1 71 ? 33.029 13.633 -48.466 1.00 93.81 71 GLU A O 1
ATOM 544 N N . TYR A 1 72 ? 32.584 11.691 -49.497 1.00 91.38 72 TYR A N 1
ATOM 545 C CA . TYR A 1 72 ? 33.751 10.944 -49.015 1.00 91.38 72 TYR A CA 1
ATOM 546 C C . TYR A 1 72 ? 33.770 10.709 -47.498 1.00 91.38 72 TYR A C 1
ATOM 548 O O . TYR A 1 72 ? 34.810 10.371 -46.933 1.00 91.38 72 TYR A O 1
ATOM 556 N N . GLU A 1 73 ? 32.622 10.807 -46.829 1.00 92.06 73 GLU A N 1
ATOM 557 C CA . GLU A 1 73 ? 32.510 10.470 -45.413 1.00 92.06 73 GLU A CA 1
ATOM 558 C C . GLU A 1 73 ? 32.239 8.971 -45.232 1.00 92.06 73 GLU A C 1
ATOM 560 O O . GLU A 1 73 ? 31.337 8.407 -45.863 1.00 92.06 73 GLU A O 1
ATOM 565 N N . LEU A 1 74 ? 32.971 8.337 -44.310 1.00 92.75 74 LEU A N 1
ATOM 566 C CA . LEU A 1 74 ? 32.627 7.010 -43.804 1.00 92.75 74 LEU A CA 1
ATOM 567 C C . LEU A 1 74 ? 31.434 7.146 -42.854 1.00 92.75 74 LEU A C 1
ATOM 569 O O . LEU A 1 74 ? 31.494 7.909 -41.893 1.00 92.75 74 LEU A O 1
ATOM 573 N N . VAL A 1 75 ? 30.353 6.411 -43.103 1.00 94.50 75 VAL A N 1
ATOM 574 C CA . VAL A 1 75 ? 29.144 6.416 -42.267 1.00 94.50 75 VAL A CA 1
ATOM 575 C C . VAL A 1 75 ? 28.642 4.993 -42.045 1.00 94.50 75 VAL A C 1
ATOM 577 O O . VAL A 1 75 ? 28.719 4.152 -42.936 1.00 94.50 75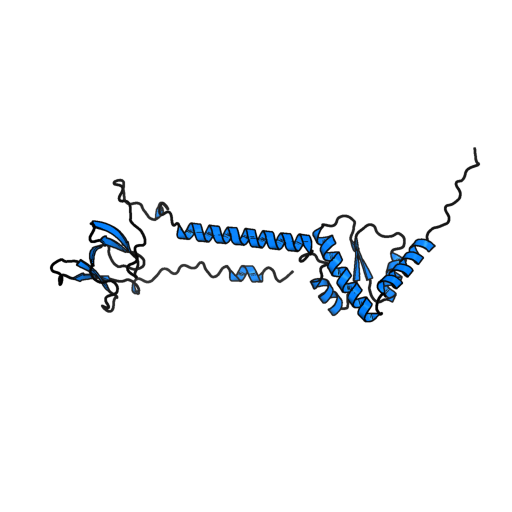 VAL A O 1
ATOM 580 N N . GLY A 1 76 ? 28.129 4.708 -40.851 1.00 95.38 76 GLY A N 1
ATOM 581 C CA . GLY A 1 76 ? 27.404 3.473 -40.556 1.00 95.38 76 GLY A CA 1
ATOM 582 C C . GLY A 1 76 ? 25.920 3.649 -40.865 1.00 95.38 76 GLY A C 1
ATOM 583 O O . GLY A 1 76 ? 25.300 4.583 -40.351 1.00 95.38 76 GLY A O 1
ATOM 584 N N . ILE A 1 77 ? 25.347 2.766 -41.681 1.00 96.38 77 ILE A N 1
ATOM 585 C CA . ILE A 1 77 ? 23.932 2.798 -42.083 1.00 96.38 77 ILE A CA 1
ATOM 586 C C . ILE A 1 77 ? 23.181 1.554 -41.624 1.00 96.38 77 ILE A C 1
ATOM 588 O O . ILE A 1 77 ? 23.779 0.485 -41.501 1.00 96.38 77 ILE A O 1
ATOM 592 N N . ASP A 1 78 ? 21.873 1.688 -41.413 1.00 94.81 78 ASP A N 1
ATOM 593 C CA . ASP A 1 78 ? 20.968 0.559 -41.197 1.00 94.81 78 ASP A CA 1
ATOM 594 C C . ASP A 1 78 ? 20.314 0.062 -42.500 1.00 94.81 78 ASP A C 1
ATOM 596 O O . ASP A 1 78 ? 20.531 0.582 -43.596 1.00 94.81 78 ASP A O 1
ATOM 600 N N . ARG A 1 79 ? 19.466 -0.965 -42.378 1.00 93.44 79 ARG A N 1
ATOM 601 C CA . ARG A 1 79 ? 18.714 -1.561 -43.498 1.00 93.44 79 ARG A CA 1
ATOM 602 C C . ARG A 1 79 ? 17.696 -0.630 -44.159 1.00 93.44 79 ARG A C 1
ATOM 604 O O . ARG A 1 79 ? 17.230 -0.955 -45.246 1.00 93.44 79 ARG A O 1
ATOM 611 N N . ASN A 1 80 ? 17.339 0.468 -43.503 1.00 94.62 80 ASN A N 1
ATOM 612 C CA . ASN A 1 80 ? 16.411 1.476 -44.002 1.00 94.62 80 ASN A CA 1
ATOM 613 C C . ASN A 1 80 ? 17.156 2.708 -44.519 1.00 94.62 80 ASN A C 1
ATOM 615 O O . ASN A 1 80 ? 16.548 3.772 -44.624 1.00 94.62 80 ASN A O 1
ATOM 619 N N . ASP A 1 81 ? 18.459 2.581 -44.801 1.00 95.62 81 ASP A N 1
ATOM 620 C CA . ASP A 1 81 ? 19.277 3.659 -45.356 1.00 95.62 81 ASP A CA 1
ATOM 621 C C . ASP A 1 81 ? 19.441 4.859 -44.395 1.00 95.62 81 ASP A C 1
ATOM 623 O O . ASP A 1 81 ? 19.816 5.964 -44.792 1.00 95.62 81 ASP A O 1
ATOM 627 N N . SER A 1 82 ? 19.159 4.652 -43.103 1.00 94.81 82 SER A N 1
ATOM 628 C CA . SER A 1 82 ? 19.319 5.669 -42.067 1.00 94.81 82 SER A CA 1
ATOM 629 C C . SER A 1 82 ? 20.745 5.654 -41.531 1.00 94.81 82 SER A C 1
ATOM 631 O O . SER A 1 82 ? 21.275 4.605 -41.163 1.00 94.81 82 SER A O 1
ATOM 633 N N . ILE A 1 83 ? 21.366 6.832 -41.441 1.00 92.06 83 ILE A N 1
ATOM 634 C CA . ILE A 1 83 ? 22.691 6.986 -40.833 1.00 92.06 83 ILE A CA 1
ATOM 635 C C . ILE A 1 83 ? 22.566 6.750 -39.325 1.00 92.06 83 ILE A C 1
ATOM 637 O O . ILE A 1 83 ? 21.907 7.513 -38.616 1.00 92.06 83 ILE A O 1
ATOM 641 N N . LEU A 1 84 ? 23.215 5.697 -38.835 1.00 88.75 84 LEU A N 1
ATOM 642 C CA . LEU A 1 84 ? 23.277 5.361 -37.415 1.00 88.75 84 LEU A CA 1
ATOM 643 C C . LEU A 1 84 ? 24.402 6.114 -36.707 1.00 88.75 84 LEU A C 1
ATOM 645 O O . LEU A 1 84 ? 24.230 6.557 -35.569 1.00 88.75 84 LEU A O 1
ATOM 649 N N . LEU A 1 85 ? 25.556 6.238 -37.369 1.00 85.44 85 LEU A N 1
ATOM 650 C CA . LEU A 1 85 ? 26.758 6.844 -36.802 1.00 85.44 85 LEU A CA 1
ATOM 651 C C . LEU A 1 85 ? 27.722 7.329 -37.895 1.00 85.44 85 LEU A C 1
ATOM 653 O O . LEU A 1 85 ? 27.733 6.806 -39.008 1.00 85.44 85 LEU A O 1
ATOM 657 N N . LYS A 1 86 ? 28.555 8.315 -37.552 1.00 88.25 86 LYS A N 1
ATOM 658 C CA . LYS A 1 86 ? 29.713 8.745 -38.344 1.00 88.25 86 LYS A CA 1
ATOM 659 C C . LYS A 1 86 ? 30.975 8.428 -37.529 1.00 88.25 86 LYS A C 1
ATOM 661 O O . LYS A 1 86 ? 31.185 9.109 -36.522 1.00 88.25 86 LYS A O 1
ATOM 666 N N . PRO A 1 87 ? 31.743 7.368 -37.848 1.00 81.12 87 PRO A N 1
ATOM 667 C CA . PRO A 1 87 ? 32.983 7.088 -37.139 1.00 81.12 87 PRO A CA 1
ATOM 668 C C . PRO A 1 87 ? 33.958 8.248 -37.339 1.00 81.12 87 PRO A C 1
ATOM 670 O O . PRO A 1 87 ? 34.103 8.769 -38.444 1.00 81.12 87 PRO A O 1
ATOM 673 N N . TYR A 1 88 ? 34.621 8.652 -36.263 1.00 74.19 88 TYR A N 1
ATOM 674 C CA . TYR A 1 88 ? 35.724 9.594 -36.351 1.00 74.19 88 TYR A CA 1
ATOM 675 C C . TYR A 1 88 ? 36.988 8.761 -36.531 1.00 74.19 88 TYR A C 1
ATOM 677 O O . TYR A 1 88 ? 37.391 8.064 -35.607 1.00 74.19 88 TYR A O 1
ATOM 685 N N . ILE A 1 89 ? 37.566 8.763 -37.731 1.00 68.50 89 ILE A N 1
ATOM 686 C CA . ILE A 1 89 ? 38.775 7.984 -38.012 1.00 68.50 89 ILE A CA 1
ATOM 687 C C . ILE A 1 89 ? 39.950 8.721 -37.356 1.00 68.50 89 ILE A C 1
ATOM 689 O O . ILE A 1 89 ? 40.571 9.585 -37.972 1.00 68.50 89 ILE A O 1
ATOM 693 N N . TYR A 1 90 ? 40.205 8.444 -36.077 1.00 58.47 90 TYR A N 1
ATOM 694 C CA . TYR A 1 90 ? 41.475 8.792 -35.447 1.00 58.47 90 TYR A CA 1
ATOM 695 C C . TYR A 1 90 ? 42.517 7.755 -35.876 1.00 58.47 90 TYR A C 1
ATOM 697 O O . TYR A 1 90 ? 42.281 6.554 -35.790 1.00 58.47 90 TYR A O 1
ATOM 705 N N . ASP A 1 91 ? 43.667 8.228 -36.349 1.00 53.50 91 ASP A N 1
ATOM 706 C CA . ASP A 1 91 ? 44.801 7.432 -36.838 1.00 53.50 91 ASP A CA 1
ATOM 707 C C . ASP A 1 91 ? 45.562 6.729 -35.693 1.00 53.50 91 ASP A C 1
ATOM 709 O O . ASP A 1 91 ? 46.755 6.929 -35.514 1.00 53.50 91 ASP A O 1
ATOM 713 N N . ASN A 1 92 ? 44.857 5.972 -34.845 1.00 56.56 92 ASN A N 1
ATOM 714 C CA . ASN A 1 92 ? 45.427 5.196 -33.740 1.00 56.56 92 ASN A CA 1
ATOM 715 C C . ASN A 1 92 ? 44.615 3.905 -33.511 1.00 56.56 92 ASN A C 1
ATOM 717 O O . ASN A 1 92 ? 44.035 3.708 -32.449 1.00 56.56 92 ASN A O 1
ATOM 721 N N . GLY A 1 93 ? 44.584 3.020 -34.512 1.00 59.69 93 GLY A N 1
ATOM 722 C CA . GLY A 1 93 ? 43.964 1.691 -34.414 1.00 59.69 93 GLY A CA 1
ATOM 723 C C . GLY A 1 93 ? 42.431 1.688 -34.547 1.00 59.69 93 GLY A C 1
ATOM 724 O O . GLY A 1 93 ? 41.779 2.696 -34.296 1.00 59.69 93 GLY A O 1
ATOM 725 N N . PRO A 1 94 ? 41.824 0.579 -35.006 1.00 51.31 94 PRO A N 1
ATOM 726 C CA . PRO A 1 94 ? 40.373 0.494 -35.113 1.00 51.31 94 PRO A CA 1
ATOM 727 C C . PRO A 1 94 ? 39.750 0.460 -33.711 1.00 51.31 94 PRO A C 1
ATOM 729 O O . PRO A 1 94 ? 40.041 -0.452 -32.945 1.00 51.31 94 PRO A O 1
ATOM 732 N N . ASP A 1 95 ? 38.876 1.420 -33.394 1.00 59.50 95 ASP A N 1
ATOM 733 C CA . ASP A 1 95 ? 38.055 1.387 -32.177 1.00 59.50 95 ASP A CA 1
ATOM 734 C C . ASP A 1 95 ? 37.219 0.095 -32.176 1.00 59.50 95 ASP A C 1
ATOM 736 O O . ASP A 1 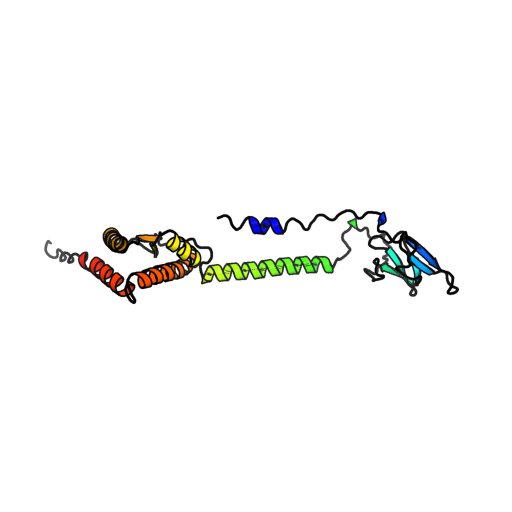95 ? 36.272 -0.067 -32.957 1.00 59.50 95 ASP A O 1
ATOM 740 N N . TYR A 1 96 ? 37.579 -0.863 -31.324 1.00 60.56 96 TYR A N 1
ATOM 741 C CA . TYR A 1 96 ? 36.879 -2.141 -31.251 1.00 60.56 96 TYR A CA 1
ATOM 742 C C . TYR A 1 96 ? 35.560 -1.976 -30.481 1.00 60.56 96 TYR A C 1
ATOM 744 O O . TYR A 1 96 ? 35.504 -1.323 -29.440 1.00 60.56 96 TYR A O 1
ATOM 752 N N . GLU A 1 97 ? 34.487 -2.647 -30.921 1.00 56.09 97 GLU A N 1
ATOM 753 C CA . GLU A 1 97 ? 33.195 -2.701 -30.197 1.00 56.09 97 GLU A CA 1
ATOM 754 C C . GLU A 1 97 ? 33.346 -3.115 -28.722 1.00 56.09 97 GLU A C 1
ATOM 756 O O . GLU A 1 97 ? 32.552 -2.728 -27.864 1.00 56.09 97 GLU A O 1
ATOM 761 N N . GLN A 1 98 ? 34.409 -3.864 -28.430 1.00 54.69 98 GLN A N 1
ATOM 762 C CA . GLN A 1 98 ? 34.792 -4.376 -27.118 1.00 54.69 98 GLN A CA 1
ATOM 763 C C . GLN A 1 98 ? 35.223 -3.270 -26.139 1.00 54.69 98 GLN A C 1
ATOM 765 O O . GLN A 1 98 ? 35.136 -3.467 -24.929 1.00 54.69 98 GLN A O 1
ATOM 770 N N . GLU A 1 99 ? 35.641 -2.102 -26.634 1.00 55.34 99 GLU A N 1
ATOM 771 C CA . GLU A 1 99 ? 36.142 -0.994 -25.810 1.00 55.34 99 GLU A CA 1
ATOM 772 C C . GLU A 1 99 ? 35.023 -0.101 -25.252 1.00 55.34 99 GLU A C 1
ATOM 774 O O . GLU A 1 99 ? 35.273 0.802 -24.455 1.00 55.34 99 GLU A O 1
ATOM 779 N N . GLY A 1 100 ? 33.761 -0.330 -25.642 1.00 55.09 100 GLY A N 1
ATOM 780 C CA . GLY A 1 100 ? 32.604 0.368 -25.064 1.00 55.09 100 GLY A CA 1
ATOM 781 C C . GLY A 1 100 ? 32.574 1.889 -25.300 1.00 55.09 100 GLY A C 1
ATOM 782 O O . GLY A 1 100 ? 31.732 2.585 -24.725 1.00 55.09 100 GLY A O 1
ATOM 783 N N . LEU A 1 101 ? 33.455 2.416 -26.160 1.00 54.28 101 LEU A N 1
ATOM 784 C CA . LEU A 1 101 ? 33.577 3.844 -26.483 1.00 54.28 101 LEU A CA 1
ATOM 785 C C . LEU A 1 101 ? 32.443 4.371 -27.374 1.00 54.28 101 LEU A C 1
ATOM 787 O O . LEU A 1 101 ? 32.232 5.585 -27.463 1.00 54.28 101 LEU A O 1
ATOM 791 N N . PHE A 1 102 ? 31.625 3.482 -27.943 1.00 55.97 102 PHE A N 1
ATOM 792 C CA . PHE A 1 102 ? 30.350 3.839 -28.555 1.00 55.97 102 PHE A CA 1
ATOM 793 C C . PHE A 1 102 ? 29.400 4.384 -27.478 1.00 55.97 102 PHE A C 1
ATOM 795 O O . PHE A 1 102 ? 28.625 3.649 -26.861 1.00 55.97 102 PHE A O 1
ATOM 802 N N . LYS A 1 103 ? 29.439 5.703 -27.234 1.00 52.78 103 LYS A N 1
ATOM 803 C CA . LYS A 1 103 ? 28.487 6.428 -26.373 1.00 52.78 103 LYS A CA 1
ATOM 804 C C . LYS A 1 103 ? 27.072 6.285 -26.943 1.00 52.78 103 LYS A C 1
ATOM 806 O O . LYS A 1 103 ? 26.551 7.176 -27.611 1.00 52.78 103 LYS A O 1
ATOM 811 N N . ASN A 1 104 ? 26.414 5.170 -26.639 1.00 53.19 104 ASN A N 1
ATOM 812 C CA . ASN A 1 104 ? 25.069 4.854 -27.092 1.00 53.19 104 ASN A CA 1
ATOM 813 C C . ASN A 1 104 ? 24.057 5.721 -26.322 1.00 53.19 104 ASN A C 1
ATOM 815 O O . ASN A 1 104 ? 23.487 5.335 -25.296 1.00 53.19 104 ASN A O 1
ATOM 819 N N . LYS A 1 105 ? 23.872 6.960 -26.794 1.00 55.09 105 LYS A N 1
ATOM 820 C CA . LYS A 1 105 ? 23.026 7.999 -26.178 1.00 55.09 105 LYS A CA 1
ATOM 821 C C . LYS A 1 105 ? 21.580 7.517 -25.977 1.00 55.09 105 LYS A C 1
ATOM 823 O O . LYS A 1 105 ? 20.912 7.923 -25.029 1.00 55.09 105 LYS A O 1
ATOM 828 N N . LYS A 1 106 ? 21.119 6.593 -26.829 1.00 55.22 106 LYS A N 1
ATOM 829 C CA . LYS A 1 106 ? 19.778 5.991 -26.791 1.00 55.22 106 LYS A CA 1
ATOM 830 C C . LYS A 1 106 ? 19.602 5.008 -25.624 1.00 55.22 106 LYS A C 1
ATOM 832 O O . LYS A 1 106 ? 18.520 4.953 -25.045 1.00 55.22 106 LYS A O 1
ATOM 837 N N . MET A 1 107 ? 20.656 4.279 -25.247 1.00 61.38 107 MET A N 1
ATOM 838 C CA . MET A 1 107 ? 20.625 3.296 -24.154 1.00 61.38 107 MET A CA 1
ATOM 839 C C . MET A 1 107 ? 20.659 3.966 -22.778 1.00 61.38 107 MET A C 1
ATOM 841 O O . MET A 1 107 ? 19.825 3.656 -21.929 1.00 61.38 107 MET A O 1
ATOM 845 N N . LYS A 1 108 ? 21.526 4.975 -22.600 1.00 62.06 108 LYS A N 1
ATOM 846 C CA . LYS A 1 108 ? 21.567 5.793 -21.372 1.00 62.06 108 LYS A CA 1
ATOM 847 C C . LYS A 1 108 ? 20.211 6.439 -21.082 1.00 62.06 108 LYS A C 1
ATOM 849 O O . LYS A 1 108 ? 19.733 6.378 -19.959 1.00 62.06 108 LYS A O 1
ATOM 854 N N . ARG A 1 109 ? 19.541 6.956 -22.118 1.00 70.88 109 ARG A N 1
ATOM 855 C CA . ARG A 1 109 ? 18.224 7.594 -21.994 1.00 7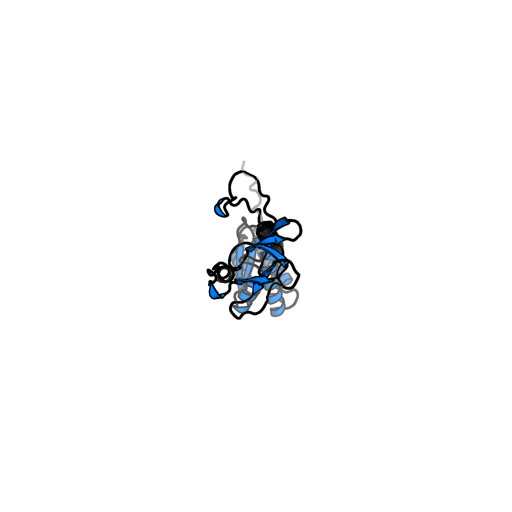0.88 109 ARG A CA 1
ATOM 856 C C . ARG A 1 109 ? 17.135 6.640 -21.473 1.00 70.88 109 ARG A C 1
ATOM 858 O O . ARG A 1 109 ? 16.333 7.044 -20.640 1.00 70.88 109 ARG A O 1
ATOM 865 N N . LYS A 1 110 ? 17.114 5.379 -21.923 1.00 73.19 110 LYS A N 1
ATOM 866 C CA . LYS A 1 110 ? 16.151 4.371 -21.435 1.00 73.19 110 LYS A CA 1
ATOM 867 C C . LYS A 1 110 ? 16.382 4.021 -19.962 1.00 73.19 110 LYS A C 1
ATOM 869 O O . LYS A 1 110 ? 15.417 3.954 -19.208 1.00 73.19 110 LYS A O 1
ATOM 874 N N . ILE A 1 111 ? 17.642 3.859 -19.553 1.00 79.12 111 ILE A N 1
ATOM 875 C CA . ILE A 1 111 ? 18.007 3.578 -18.154 1.00 79.12 111 ILE A CA 1
ATOM 876 C C . ILE A 1 111 ? 17.609 4.753 -17.255 1.00 79.12 111 ILE A C 1
ATOM 878 O O . ILE A 1 111 ? 16.989 4.546 -16.215 1.00 79.12 111 ILE A O 1
ATOM 882 N N . THR A 1 112 ? 17.884 5.990 -17.683 1.00 85.81 112 THR A N 1
ATOM 883 C CA . THR A 1 112 ? 17.501 7.194 -16.932 1.00 85.81 112 THR A CA 1
ATOM 884 C C . THR A 1 112 ? 15.988 7.295 -16.739 1.00 85.81 112 THR A C 1
ATOM 886 O O . THR A 1 112 ? 15.547 7.543 -15.621 1.00 85.81 112 THR A O 1
ATOM 889 N N . TYR A 1 113 ? 15.178 7.064 -17.780 1.00 87.75 113 TYR A N 1
ATOM 890 C CA . TYR A 1 113 ? 13.718 7.084 -17.628 1.00 87.75 113 TYR A CA 1
ATOM 891 C C . TYR A 1 113 ? 13.199 5.940 -16.760 1.00 87.75 113 TYR A C 1
ATOM 893 O O . TYR A 1 113 ? 12.282 6.159 -15.974 1.00 87.75 113 TYR A O 1
ATOM 901 N N . GLY A 1 114 ? 13.791 4.747 -16.858 1.00 90.31 114 GLY A N 1
ATOM 902 C CA . GLY A 1 114 ? 13.446 3.627 -15.983 1.00 90.31 114 GLY A CA 1
ATOM 903 C C . GLY A 1 114 ? 13.671 3.975 -14.512 1.00 90.31 114 GLY A C 1
ATOM 904 O O . GLY A 1 114 ? 12.761 3.844 -13.699 1.00 90.31 114 GLY A O 1
ATOM 905 N N . LEU A 1 115 ? 14.847 4.514 -14.186 1.00 92.50 115 LEU A N 1
ATOM 906 C CA . LEU A 1 115 ? 15.190 4.909 -12.820 1.00 92.50 115 LEU A CA 1
ATOM 907 C C . LEU A 1 115 ? 14.320 6.068 -12.314 1.00 92.50 115 LEU A C 1
ATOM 909 O O . LEU A 1 115 ? 13.828 6.016 -11.190 1.00 92.50 115 LEU A O 1
ATOM 913 N N . LEU A 1 116 ? 14.055 7.072 -13.157 1.00 94.94 116 LEU A N 1
ATOM 914 C CA . LEU A 1 116 ? 13.147 8.172 -12.823 1.00 94.94 116 LEU A CA 1
ATOM 915 C C . LEU A 1 116 ? 11.724 7.668 -12.547 1.00 94.94 116 LEU A C 1
ATOM 917 O O . LEU A 1 116 ? 11.083 8.119 -11.605 1.00 94.94 116 LEU A O 1
ATOM 921 N N . THR A 1 117 ? 11.246 6.706 -13.335 1.00 94.38 117 THR A N 1
ATOM 922 C CA . THR A 1 117 ? 9.917 6.107 -13.152 1.00 94.38 117 THR A CA 1
ATOM 923 C C . THR A 1 117 ? 9.838 5.342 -11.834 1.00 94.38 117 THR A C 1
ATOM 925 O O . THR A 1 117 ? 8.864 5.496 -11.105 1.00 94.38 117 THR A O 1
ATOM 928 N N . ILE A 1 118 ? 10.874 4.571 -11.486 1.00 95.62 118 ILE A N 1
ATOM 929 C CA . ILE A 1 118 ? 10.950 3.864 -10.199 1.00 95.62 118 ILE A CA 1
ATOM 930 C C . ILE A 1 118 ? 10.954 4.855 -9.034 1.00 95.62 118 ILE A C 1
ATOM 932 O O . ILE A 1 118 ? 10.239 4.639 -8.061 1.00 95.62 118 ILE A O 1
ATOM 936 N N . LEU A 1 119 ? 11.703 5.956 -9.132 1.00 96.12 119 LEU A N 1
ATOM 937 C CA . LEU A 1 119 ? 11.724 6.990 -8.094 1.00 96.12 119 LEU A CA 1
ATOM 938 C C . LEU A 1 119 ? 10.364 7.677 -7.940 1.00 96.12 119 LEU A C 1
ATOM 940 O O . LEU A 1 119 ? 9.900 7.858 -6.818 1.00 96.12 119 LEU A O 1
ATOM 944 N N . LEU A 1 120 ? 9.706 8.021 -9.050 1.00 96.31 120 LEU A N 1
ATOM 945 C CA . LEU A 1 120 ? 8.381 8.641 -9.031 1.00 96.31 120 LEU A CA 1
ATOM 946 C C . LEU A 1 120 ? 7.323 7.699 -8.448 1.00 96.31 120 LEU A C 1
ATOM 948 O O . LEU A 1 120 ? 6.576 8.097 -7.558 1.00 96.31 120 LEU A O 1
ATOM 952 N N . LEU A 1 121 ? 7.277 6.446 -8.907 1.00 95.69 121 LEU A N 1
ATOM 953 C CA . LEU A 1 121 ? 6.329 5.450 -8.401 1.00 95.69 121 LEU A CA 1
ATOM 954 C C . LEU A 1 121 ? 6.624 5.072 -6.950 1.00 95.69 121 LEU A C 1
ATOM 956 O O . LEU A 1 121 ? 5.696 4.945 -6.158 1.00 95.69 121 LEU A O 1
ATOM 960 N N . GLY A 1 122 ? 7.898 4.930 -6.585 1.00 95.56 122 GLY A N 1
ATOM 961 C CA . GLY A 1 122 ? 8.325 4.662 -5.216 1.00 95.56 122 GLY A CA 1
ATOM 962 C C . GLY A 1 122 ? 7.941 5.799 -4.273 1.00 95.56 122 GLY A C 1
ATOM 963 O O . GLY A 1 122 ? 7.342 5.549 -3.230 1.00 95.56 122 GLY A O 1
ATOM 964 N N . GLY A 1 123 ? 8.202 7.048 -4.671 1.00 95.62 123 GLY A N 1
ATOM 965 C CA . GLY A 1 123 ? 7.811 8.238 -3.917 1.00 95.62 123 GLY A CA 1
ATOM 966 C C . GLY A 1 123 ? 6.296 8.367 -3.765 1.00 95.62 123 GLY A C 1
ATOM 967 O O . GLY A 1 123 ? 5.811 8.599 -2.660 1.00 95.62 123 GLY A O 1
ATOM 968 N N . LEU A 1 124 ? 5.537 8.140 -4.842 1.00 95.81 124 LEU A N 1
ATOM 969 C CA . LEU A 1 124 ? 4.073 8.138 -4.798 1.00 95.81 124 LEU A CA 1
ATOM 970 C C . LEU A 1 124 ? 3.540 7.041 -3.867 1.00 95.81 124 LEU A C 1
ATOM 972 O O . LEU A 1 124 ? 2.684 7.309 -3.030 1.00 95.81 124 LEU A O 1
ATOM 976 N N . CYS A 1 125 ? 4.063 5.821 -3.983 1.00 94.31 125 CYS A N 1
ATOM 977 C CA . CYS A 1 125 ? 3.668 4.681 -3.159 1.00 94.31 125 CYS A CA 1
ATOM 978 C C . CYS A 1 125 ? 3.950 4.938 -1.671 1.00 94.31 125 CYS A C 1
ATOM 980 O O . CYS A 1 125 ? 3.079 4.739 -0.823 1.00 94.31 125 CYS A O 1
ATOM 982 N N . PHE A 1 126 ? 5.136 5.465 -1.358 1.00 93.56 126 PHE A N 1
ATOM 983 C CA . PHE A 1 126 ? 5.516 5.848 -0.002 1.00 93.56 126 PHE A CA 1
ATOM 984 C C . PHE A 1 126 ? 4.630 6.971 0.554 1.00 93.56 126 PHE A C 1
ATOM 986 O O . PHE A 1 126 ? 4.181 6.890 1.699 1.00 93.56 126 PHE A O 1
ATOM 993 N N . GLY A 1 127 ? 4.335 7.992 -0.258 1.00 92.56 127 GLY A N 1
ATOM 994 C CA . GLY A 1 127 ? 3.461 9.101 0.123 1.00 92.56 127 GLY A CA 1
ATOM 995 C C . GLY A 1 127 ? 2.034 8.639 0.410 1.00 92.56 127 GLY A C 1
ATOM 996 O O . GLY A 1 127 ? 1.487 8.944 1.467 1.00 92.56 127 GLY A O 1
ATOM 997 N N . LEU A 1 128 ? 1.458 7.830 -0.482 1.00 92.19 128 LEU A N 1
ATOM 998 C CA . LEU A 1 128 ? 0.123 7.262 -0.294 1.00 92.19 128 LEU A CA 1
ATOM 999 C C . LEU A 1 128 ? 0.052 6.374 0.950 1.00 92.19 128 LEU A C 1
ATOM 1001 O O . LEU A 1 128 ? -0.903 6.475 1.716 1.00 92.19 128 LEU A O 1
ATOM 1005 N N . ASN A 1 129 ? 1.067 5.542 1.196 1.00 92.31 129 ASN A N 1
ATOM 1006 C CA . ASN A 1 129 ? 1.113 4.738 2.412 1.00 92.31 129 ASN A CA 1
ATOM 1007 C C . ASN A 1 129 ? 1.236 5.598 3.676 1.00 92.31 129 ASN A C 1
ATOM 1009 O O . ASN A 1 129 ? 0.587 5.311 4.674 1.00 92.31 129 ASN A O 1
ATOM 1013 N N . SER A 1 130 ? 2.033 6.664 3.636 1.00 89.56 130 SER A N 1
ATOM 1014 C CA . SER A 1 130 ? 2.197 7.557 4.786 1.00 89.56 130 SER A CA 1
ATOM 1015 C C . SER A 1 130 ? 0.905 8.299 5.127 1.00 89.56 130 SER A C 1
ATOM 1017 O O . SER A 1 130 ? 0.605 8.469 6.303 1.00 89.56 130 SER A O 1
ATOM 1019 N N . VAL A 1 131 ? 0.120 8.709 4.124 1.00 93.00 131 VAL A N 1
ATOM 1020 C CA . VAL A 1 131 ? -1.126 9.473 4.325 1.00 93.00 131 VAL A CA 1
ATOM 1021 C C . VAL A 1 131 ? -2.322 8.574 4.640 1.00 93.00 131 VAL A C 1
ATOM 1023 O O . VAL A 1 131 ? -3.138 8.925 5.484 1.00 93.00 131 VAL A O 1
ATOM 1026 N N . PHE A 1 132 ? -2.445 7.425 3.976 1.00 92.31 132 PHE A N 1
ATOM 1027 C CA . PHE A 1 132 ? -3.649 6.588 4.054 1.00 92.31 132 PHE A CA 1
ATOM 1028 C C . PHE A 1 132 ? -3.434 5.241 4.750 1.00 92.31 132 PHE A C 1
ATOM 1030 O O . PHE A 1 132 ? -4.401 4.511 4.949 1.00 92.31 132 PHE A O 1
ATOM 1037 N N . GLY A 1 133 ? -2.191 4.867 5.067 1.00 94.06 133 GLY A N 1
ATOM 1038 C CA . GLY A 1 133 ? -1.880 3.547 5.618 1.00 94.06 133 GLY A CA 1
ATOM 1039 C C . GLY A 1 133 ? -2.270 2.400 4.682 1.00 94.06 133 GLY A C 1
ATOM 1040 O O . GLY A 1 133 ? -2.723 1.363 5.140 1.00 94.06 133 GLY A O 1
ATOM 1041 N N . LEU A 1 134 ? -2.158 2.563 3.357 1.00 92.25 134 LEU A N 1
ATOM 1042 C CA . LEU A 1 134 ? -2.670 1.568 2.396 1.00 92.25 134 LEU A CA 1
ATOM 1043 C C . LEU A 1 134 ? -2.106 0.152 2.586 1.00 92.25 134 LEU A C 1
ATOM 1045 O O . LEU A 1 134 ? -2.763 -0.813 2.202 1.00 92.25 134 LEU A O 1
ATOM 1049 N N . PHE A 1 135 ? -0.900 0.022 3.140 1.00 93.94 135 PHE A N 1
ATOM 1050 C CA . PHE A 1 135 ? -0.229 -1.266 3.333 1.00 93.94 135 PHE A CA 1
ATOM 1051 C C . PHE A 1 135 ? -0.155 -1.704 4.797 1.00 93.94 135 PHE A C 1
ATOM 1053 O O . PHE A 1 135 ? 0.608 -2.613 5.116 1.00 93.94 135 PHE A O 1
ATOM 1060 N N . THR A 1 136 ? -0.909 -1.071 5.694 1.00 95.38 136 THR A N 1
ATOM 1061 C CA . THR A 1 136 ? -1.002 -1.511 7.091 1.00 95.38 136 THR A CA 1
ATOM 1062 C C . THR A 1 136 ? -2.033 -2.621 7.223 1.00 95.38 136 THR A C 1
ATOM 1064 O O . THR A 1 136 ? -2.967 -2.693 6.429 1.00 95.38 136 THR A O 1
ATOM 1067 N N . ASP A 1 137 ? -1.903 -3.473 8.240 1.00 95.94 137 ASP A N 1
ATOM 1068 C CA . ASP A 1 137 ? -2.869 -4.559 8.467 1.00 95.94 137 ASP A CA 1
ATOM 1069 C C . ASP A 1 137 ? -4.291 -4.012 8.660 1.00 95.94 137 ASP A C 1
ATOM 1071 O O . ASP A 1 137 ? -5.259 -4.549 8.125 1.00 95.94 137 ASP A O 1
ATOM 1075 N N . PHE A 1 138 ? -4.399 -2.866 9.331 1.00 96.69 138 PHE A N 1
ATOM 1076 C CA . PHE A 1 138 ? -5.638 -2.123 9.512 1.00 96.69 138 PHE A CA 1
ATOM 1077 C C . PHE A 1 138 ? -5.707 -0.980 8.503 1.00 96.69 138 PHE A C 1
ATOM 1079 O O . PHE A 1 138 ? -5.091 0.058 8.710 1.00 96.69 138 PHE A O 1
ATOM 1086 N N . ASN A 1 139 ? -6.419 -1.184 7.395 1.00 97.12 139 ASN A N 1
ATOM 1087 C CA . ASN A 1 139 ? -6.722 -0.159 6.393 1.00 97.12 139 ASN A CA 1
ATOM 1088 C C . ASN A 1 139 ? -8.157 -0.346 5.845 1.00 97.12 139 ASN A C 1
ATOM 1090 O O . ASN A 1 139 ? -8.797 -1.370 6.084 1.00 97.12 139 ASN A O 1
ATOM 1094 N N . SER A 1 140 ? -8.681 0.614 5.075 1.00 96.62 140 SER A N 1
ATOM 1095 C CA . SER A 1 140 ? -10.067 0.565 4.555 1.00 96.62 140 SER A CA 1
ATOM 1096 C C . SER A 1 140 ? -10.383 -0.666 3.685 1.00 96.62 140 SER A C 1
ATOM 1098 O O . SER A 1 140 ? -11.518 -1.161 3.678 1.00 96.62 140 SER A O 1
ATOM 1100 N N . TRP A 1 141 ? -9.399 -1.182 2.943 1.00 96.75 141 TRP A N 1
ATOM 1101 C CA . TRP A 1 141 ? -9.567 -2.408 2.166 1.00 96.75 141 TRP A CA 1
ATOM 1102 C C . TRP A 1 141 ? -9.747 -3.607 3.093 1.00 96.75 141 TRP A C 1
ATOM 1104 O O . TRP A 1 141 ? -10.768 -4.291 2.996 1.00 96.75 141 TRP A O 1
ATOM 1114 N N . THR A 1 142 ? -8.822 -3.805 4.040 1.00 97.81 142 THR A N 1
ATOM 1115 C CA . THR A 1 142 ? -8.914 -4.897 5.022 1.00 97.81 142 THR A CA 1
ATOM 1116 C C . THR A 1 142 ? -10.207 -4.815 5.824 1.00 97.81 142 THR A C 1
ATOM 1118 O O . THR A 1 142 ? -10.843 -5.837 6.033 1.00 97.81 142 THR A O 1
ATOM 1121 N N . ALA A 1 143 ? -10.668 -3.613 6.190 1.00 98.44 143 ALA A N 1
ATOM 1122 C CA . ALA A 1 143 ? -11.950 -3.450 6.875 1.00 98.44 143 ALA A CA 1
ATOM 1123 C C . ALA A 1 143 ? -13.130 -4.017 6.070 1.00 98.44 143 ALA A C 1
ATOM 1125 O O . ALA A 1 143 ? -14.036 -4.601 6.647 1.00 98.44 143 ALA A O 1
ATOM 1126 N N . GLY A 1 144 ? -13.122 -3.880 4.739 1.00 98.19 144 GLY A N 1
ATOM 1127 C CA . GLY A 1 144 ? -14.148 -4.498 3.891 1.00 98.19 144 GLY A CA 1
ATOM 1128 C C . GLY A 1 144 ? -14.123 -6.021 3.970 1.00 98.19 144 GLY A C 1
ATOM 1129 O O . GLY A 1 144 ? -15.163 -6.636 4.173 1.00 98.19 144 GLY A O 1
ATOM 1130 N N . GLN A 1 145 ? -12.929 -6.607 3.882 1.00 98.25 145 GLN A N 1
ATOM 1131 C CA . GLN A 1 145 ? -12.755 -8.057 3.971 1.00 98.25 145 GLN A CA 1
ATOM 1132 C C . GLN A 1 145 ? -13.136 -8.592 5.355 1.00 98.25 145 GLN A C 1
ATOM 1134 O O . GLN A 1 145 ? -13.814 -9.607 5.462 1.00 98.25 145 GLN A O 1
ATOM 1139 N N . ASP A 1 146 ? -12.734 -7.900 6.420 1.00 98.50 146 ASP A N 1
ATOM 1140 C CA . ASP A 1 146 ? -13.061 -8.274 7.795 1.00 98.50 146 ASP A CA 1
ATOM 1141 C C . ASP A 1 146 ? -14.583 -8.196 8.037 1.00 98.50 146 ASP A C 1
ATOM 1143 O O . ASP A 1 146 ? -15.143 -9.116 8.631 1.00 98.50 146 ASP A O 1
ATOM 1147 N N . ILE A 1 147 ? -15.280 -7.193 7.483 1.00 98.50 147 ILE A N 1
ATOM 1148 C CA . ILE A 1 147 ? -16.755 -7.117 7.505 1.00 98.50 147 ILE A CA 1
ATOM 1149 C C . ILE A 1 147 ? -17.395 -8.306 6.781 1.00 98.50 147 ILE A C 1
ATOM 1151 O O . ILE A 1 147 ? -18.278 -8.956 7.341 1.00 98.50 147 ILE A O 1
ATOM 1155 N N . GLU A 1 148 ? -16.956 -8.608 5.558 1.00 98.12 148 GLU A N 1
ATOM 1156 C CA . GLU A 1 148 ? -17.478 -9.733 4.765 1.00 98.12 148 GLU A CA 1
ATOM 1157 C C . GLU A 1 148 ? -17.275 -11.081 5.469 1.00 98.12 148 GLU A C 1
ATOM 1159 O O . GLU A 1 148 ? -18.140 -11.954 5.412 1.00 98.12 148 GLU A O 1
ATOM 1164 N N . ASN A 1 149 ? -16.167 -11.224 6.196 1.00 98.19 149 ASN A N 1
ATOM 1165 C CA . ASN A 1 149 ? -15.840 -12.417 6.973 1.00 98.19 149 ASN A CA 1
ATOM 1166 C C . ASN A 1 149 ? -16.499 -12.448 8.366 1.00 98.19 149 ASN A C 1
ATOM 1168 O O . ASN A 1 149 ? -16.235 -13.364 9.145 1.00 98.19 149 ASN A O 1
ATOM 1172 N N . GLY A 1 150 ? -17.323 -11.455 8.720 1.00 97.69 150 GLY A N 1
ATOM 1173 C CA . GLY A 1 150 ? -17.973 -11.358 10.033 1.00 97.69 150 GLY A CA 1
ATOM 1174 C C . GLY A 1 150 ? -17.027 -11.013 11.190 1.00 97.69 150 GLY A C 1
ATOM 1175 O O . GLY A 1 150 ? -17.416 -11.094 12.355 1.00 97.69 150 GLY A O 1
ATOM 1176 N N . LYS A 1 151 ? -15.791 -10.610 10.894 1.00 98.31 151 LYS A N 1
ATOM 1177 C CA . LYS A 1 151 ? -14.786 -10.184 11.868 1.00 98.31 151 LYS A CA 1
ATOM 1178 C C . LYS A 1 151 ? -14.920 -8.685 12.125 1.00 98.31 151 LYS A C 1
ATOM 1180 O O . LYS A 1 151 ? -14.124 -7.873 11.662 1.00 98.31 151 LYS A O 1
ATOM 1185 N N . ILE A 1 152 ? -15.947 -8.304 12.877 1.00 98.38 152 ILE A N 1
ATOM 1186 C CA . ILE A 1 152 ? -16.166 -6.897 13.218 1.00 98.38 152 ILE A CA 1
ATOM 1187 C C . ILE A 1 152 ? -15.317 -6.542 14.433 1.00 98.38 152 ILE A C 1
ATOM 1189 O O . ILE A 1 152 ? -15.466 -7.122 15.511 1.00 98.38 152 ILE A O 1
ATOM 1193 N N . GLN A 1 153 ? -14.409 -5.590 14.257 1.00 98.38 153 GLN A N 1
ATOM 1194 C CA . GLN A 1 153 ? -13.517 -5.151 15.320 1.00 98.38 153 GLN A CA 1
ATOM 1195 C C . GLN A 1 153 ? -13.169 -3.673 15.171 1.00 98.38 153 GLN A C 1
ATOM 1197 O O . GLN A 1 153 ? -13.062 -3.180 14.050 1.00 98.38 153 GLN A O 1
ATOM 1202 N N . ILE A 1 154 ? -12.978 -2.983 16.292 1.00 98.31 154 ILE A N 1
ATOM 1203 C CA . ILE A 1 154 ? -12.517 -1.593 16.344 1.00 98.31 154 ILE A CA 1
ATOM 1204 C C . ILE A 1 154 ? -11.142 -1.588 16.993 1.00 98.31 154 ILE A C 1
ATOM 1206 O O . ILE A 1 154 ? -10.951 -2.156 18.065 1.00 98.31 154 ILE A O 1
ATOM 1210 N N . VAL A 1 155 ? -10.174 -0.977 16.325 1.00 98.06 155 VAL A N 1
ATOM 1211 C CA . VAL A 1 155 ? -8.794 -0.938 16.799 1.00 98.06 155 VAL A CA 1
ATOM 1212 C C . VAL A 1 155 ? -8.611 0.269 17.705 1.00 98.06 155 VAL A C 1
ATOM 1214 O O . VAL A 1 155 ? -8.851 1.399 17.284 1.00 98.06 155 VAL A O 1
ATOM 1217 N N . GLU A 1 156 ? -8.149 0.049 18.924 1.00 96.69 156 GLU A N 1
ATOM 1218 C CA . GLU A 1 156 ? -7.795 1.116 19.858 1.00 96.69 156 GLU A CA 1
ATOM 1219 C C . GLU A 1 156 ? -6.279 1.172 19.994 1.00 96.69 156 GLU A C 1
ATOM 1221 O O . GLU A 1 156 ? -5.639 0.154 20.234 1.00 96.69 156 GLU A O 1
ATOM 1226 N N . ILE A 1 157 ? -5.693 2.352 19.805 1.00 96.00 157 ILE A N 1
ATOM 1227 C CA . ILE A 1 157 ? -4.248 2.560 19.899 1.00 96.00 157 ILE A CA 1
ATOM 1228 C C . ILE A 1 157 ? -3.958 3.285 21.207 1.00 96.00 157 ILE A C 1
ATOM 1230 O O . ILE A 1 157 ? -4.461 4.388 21.418 1.00 96.00 157 ILE A O 1
ATOM 1234 N N . GLY A 1 158 ? -3.104 2.702 22.044 1.00 94.25 158 GLY A N 1
ATOM 1235 C CA . GLY A 1 158 ? -2.650 3.331 23.276 1.00 94.25 158 GLY A CA 1
ATOM 1236 C C . GLY A 1 158 ? -2.426 2.336 24.404 1.00 94.25 158 GLY A C 1
ATOM 1237 O O . GLY A 1 158 ? -2.158 1.154 24.186 1.00 94.25 158 GLY A O 1
ATOM 1238 N N . GLU A 1 159 ? -2.503 2.849 25.626 1.00 91.69 159 GLU A N 1
ATOM 1239 C CA . GLU A 1 159 ? -2.461 2.030 26.830 1.00 91.69 159 GLU A CA 1
ATOM 1240 C C . GLU A 1 159 ? -3.788 1.288 27.012 1.00 91.69 159 GLU A C 1
ATOM 1242 O O . GLU A 1 159 ? -4.856 1.791 26.661 1.00 91.69 159 GLU A O 1
ATOM 1247 N N . MET A 1 160 ? -3.717 0.077 27.566 1.00 91.62 160 MET A N 1
ATOM 1248 C CA . MET A 1 160 ? -4.910 -0.695 27.898 1.00 91.62 160 MET A CA 1
ATOM 1249 C C . MET A 1 160 ? -5.723 0.068 28.957 1.00 91.62 160 MET A C 1
ATOM 1251 O O . MET A 1 160 ? -5.170 0.393 30.011 1.00 91.62 160 MET A O 1
ATOM 1255 N N . PRO A 1 161 ? -7.017 0.350 28.722 1.00 90.06 161 PRO A N 1
ATOM 1256 C CA . PRO A 1 161 ? -7.832 1.029 29.720 1.00 90.06 161 PRO A CA 1
ATOM 1257 C C . PRO A 1 161 ? -8.033 0.125 30.945 1.00 90.06 161 PRO A C 1
ATOM 1259 O O . PRO A 1 161 ? -8.160 -1.089 30.802 1.00 90.06 161 PRO A O 1
ATOM 1262 N N . LEU A 1 162 ? -8.115 0.710 32.146 1.00 89.06 162 LEU A N 1
ATOM 1263 C CA . LEU A 1 162 ? -8.298 -0.040 33.403 1.00 89.06 162 LEU A CA 1
ATOM 1264 C C . LEU A 1 162 ? -9.525 -0.969 33.357 1.00 89.06 162 LEU A C 1
ATOM 1266 O O . LEU A 1 162 ? -9.456 -2.109 33.803 1.00 89.06 162 LEU A O 1
ATOM 1270 N N . ASN A 1 163 ? -10.604 -0.509 32.720 1.00 92.88 163 ASN A N 1
ATOM 1271 C CA . ASN A 1 163 ? -11.877 -1.226 32.617 1.00 92.88 163 ASN A CA 1
ATOM 1272 C C . ASN A 1 163 ? -12.030 -1.968 31.281 1.00 92.88 163 ASN A C 1
ATOM 1274 O O . ASN A 1 163 ? -13.134 -2.086 30.742 1.00 92.88 163 ASN A O 1
ATOM 1278 N N . PHE A 1 164 ? -10.917 -2.420 30.690 1.00 94.88 164 PHE A N 1
ATOM 1279 C CA . PHE A 1 164 ? -10.926 -3.025 29.359 1.00 94.88 164 PHE A CA 1
ATOM 1280 C C . PHE A 1 164 ? -11.872 -4.226 29.256 1.00 94.88 164 PHE A C 1
ATOM 1282 O O . PHE A 1 164 ? -12.603 -4.333 28.275 1.00 94.88 164 PHE A O 1
ATOM 1289 N N . GLU A 1 165 ? -11.915 -5.100 30.264 1.00 95.88 165 GLU A N 1
ATOM 1290 C CA . GLU A 1 165 ? -12.778 -6.288 30.242 1.00 95.88 165 GLU A CA 1
ATOM 1291 C C . GLU A 1 165 ? -14.267 -5.929 30.155 1.00 95.88 165 GLU A C 1
ATOM 1293 O O . GLU A 1 165 ? -15.012 -6.534 29.379 1.00 95.88 165 GLU A O 1
ATOM 1298 N N . GLU A 1 166 ? -14.708 -4.912 30.895 1.00 96.88 166 GLU A N 1
ATOM 1299 C CA . GLU A 1 166 ? -16.099 -4.457 30.876 1.00 96.88 166 GLU A CA 1
ATOM 1300 C C . GLU A 1 166 ? -16.456 -3.779 29.552 1.00 96.88 166 GLU A C 1
ATOM 1302 O O . GLU A 1 166 ? -17.497 -4.082 28.956 1.00 96.88 166 GLU A O 1
ATOM 1307 N N . LYS A 1 167 ? -15.559 -2.928 29.038 1.00 97.00 167 LYS A N 1
ATOM 1308 C CA . LYS A 1 167 ? -15.701 -2.298 27.716 1.00 97.00 167 LYS A CA 1
ATOM 1309 C C . LYS A 1 167 ? -15.767 -3.340 26.604 1.00 97.00 167 LYS A C 1
ATOM 1311 O O . LYS A 1 167 ? -16.626 -3.261 25.725 1.00 97.00 167 LYS A O 1
ATOM 1316 N N . GLN A 1 168 ? -14.906 -4.349 26.667 1.00 97.94 168 GLN A N 1
ATOM 1317 C CA . GLN A 1 168 ? -14.877 -5.459 25.725 1.00 97.94 168 GLN A CA 1
ATOM 1318 C C . GLN A 1 168 ? -16.158 -6.297 25.813 1.00 97.94 168 GLN A C 1
ATOM 1320 O O . GLN A 1 168 ? -16.740 -6.635 24.784 1.00 97.94 168 GLN A O 1
ATOM 1325 N N . LYS A 1 169 ? -16.659 -6.581 27.019 1.00 98.12 169 LYS A N 1
ATOM 1326 C CA . LYS A 1 169 ? -17.934 -7.286 27.210 1.00 98.12 169 LYS A CA 1
ATOM 1327 C C . LYS A 1 169 ? -19.109 -6.506 26.616 1.00 98.12 169 LYS A C 1
ATOM 1329 O O . LYS A 1 169 ? -19.967 -7.101 25.958 1.00 98.12 169 LYS A O 1
ATOM 1334 N N . LEU A 1 170 ? -19.137 -5.185 26.804 1.00 97.94 170 LEU A N 1
ATOM 1335 C CA . LEU A 1 170 ? -20.132 -4.312 26.186 1.00 97.94 170 LEU A CA 1
ATOM 1336 C C . LEU A 1 170 ? -20.018 -4.341 24.654 1.00 97.94 170 LEU A C 1
ATOM 1338 O O . LEU A 1 170 ? -21.029 -4.556 23.989 1.00 97.94 170 LEU A O 1
ATOM 1342 N N . ALA A 1 171 ? -18.818 -4.203 24.085 1.00 98.12 171 ALA A N 1
ATOM 1343 C CA . ALA A 1 171 ? -18.597 -4.298 22.638 1.00 98.12 171 ALA A CA 1
ATOM 1344 C C . ALA A 1 171 ? -19.090 -5.638 22.063 1.00 98.12 171 ALA A C 1
ATOM 1346 O O . ALA A 1 171 ? -19.857 -5.660 21.095 1.00 98.12 171 ALA A O 1
ATOM 1347 N N . SER A 1 172 ? -18.757 -6.755 22.718 1.00 98.06 172 SER A N 1
ATOM 1348 C CA . SER A 1 172 ? -19.183 -8.092 22.291 1.00 98.06 172 SER A CA 1
ATOM 1349 C C . SER A 1 172 ? -20.706 -8.256 22.312 1.00 98.06 172 SER A C 1
ATOM 1351 O O . SER A 1 172 ? -21.249 -8.968 21.467 1.00 98.06 172 SER A O 1
ATOM 1353 N N . SER A 1 173 ? -21.425 -7.548 23.194 1.00 98.00 173 SER A N 1
ATOM 1354 C CA . SER A 1 173 ? -22.899 -7.530 23.182 1.00 98.00 173 SER A CA 1
ATOM 1355 C C . SER A 1 173 ? -23.498 -6.880 21.922 1.00 98.00 173 SER A C 1
ATOM 1357 O O . SER A 1 173 ? -24.611 -7.219 21.521 1.00 98.00 173 SER A O 1
ATOM 1359 N N . TYR A 1 174 ? -22.732 -6.020 21.243 1.00 97.56 174 TYR A N 1
ATOM 1360 C CA . TYR A 1 174 ? -23.054 -5.448 19.931 1.00 97.56 174 TYR A CA 1
ATOM 1361 C C . TYR A 1 174 ? -22.419 -6.226 18.763 1.00 97.56 174 TYR A C 1
ATOM 1363 O O . TYR A 1 174 ? -22.480 -5.793 17.611 1.00 97.56 174 TYR A O 1
ATOM 1371 N N . GLY A 1 175 ? -21.830 -7.395 19.023 1.00 97.31 175 GLY A N 1
ATOM 1372 C CA . GLY A 1 175 ? -21.293 -8.280 17.989 1.00 97.31 175 GLY A CA 1
ATOM 1373 C C . GLY A 1 175 ? -20.009 -7.779 17.329 1.00 97.31 175 GLY A C 1
ATOM 1374 O O . GLY A 1 175 ? -19.771 -8.101 16.166 1.00 97.31 175 GLY A O 1
ATOM 1375 N N . PHE A 1 176 ? -19.196 -7.000 18.043 1.00 98.38 176 PHE A N 1
ATOM 1376 C CA . PHE A 1 176 ? -17.841 -6.645 17.622 1.00 98.38 176 PHE A CA 1
ATOM 1377 C C . PHE A 1 176 ? -16.872 -6.705 18.806 1.00 98.38 176 PHE A C 1
ATOM 1379 O O . PHE A 1 176 ? -17.297 -6.793 19.954 1.00 98.38 176 PHE A O 1
ATOM 1386 N N . ASN A 1 177 ? -15.568 -6.662 18.539 1.00 98.44 177 ASN A N 1
ATOM 1387 C CA . ASN A 1 177 ? -14.552 -6.657 19.592 1.00 98.44 177 ASN A CA 1
ATOM 1388 C C . ASN A 1 177 ? -13.606 -5.462 19.478 1.00 98.44 177 ASN A C 1
ATOM 1390 O O . ASN A 1 177 ? -13.419 -4.915 18.392 1.00 98.44 177 ASN A O 1
ATOM 1394 N N . PHE A 1 178 ? -12.977 -5.080 20.584 1.00 97.94 178 PHE A N 1
ATOM 1395 C CA . PHE A 1 178 ? -11.844 -4.174 20.533 1.00 97.94 178 PHE A CA 1
ATOM 1396 C C . PHE A 1 178 ? -10.568 -4.947 20.207 1.00 97.94 178 PHE A C 1
ATOM 1398 O O . PHE A 1 178 ? -10.353 -6.067 20.669 1.00 97.94 178 PHE A O 1
ATOM 1405 N N . TYR A 1 179 ? -9.711 -4.339 19.396 1.00 97.38 179 TYR A N 1
ATOM 1406 C CA . TYR A 1 179 ? -8.357 -4.809 19.151 1.00 97.38 179 TYR A CA 1
ATOM 1407 C C . TYR A 1 179 ? -7.388 -3.757 19.681 1.00 97.38 179 TYR A C 1
ATOM 1409 O O . TYR A 1 179 ? -7.257 -2.684 19.096 1.00 97.38 179 TYR A O 1
ATOM 1417 N N . LEU A 1 180 ? -6.722 -4.050 20.794 1.00 95.56 180 LEU A N 1
ATOM 1418 C CA . LEU A 1 180 ? -5.758 -3.129 21.383 1.00 95.56 180 LEU A CA 1
ATOM 1419 C C . LEU A 1 180 ? -4.423 -3.201 20.647 1.00 95.56 180 LEU A C 1
ATOM 1421 O O . LEU A 1 180 ? -3.784 -4.251 20.557 1.00 95.56 180 LEU A O 1
ATOM 1425 N N . PHE A 1 181 ? -3.985 -2.049 20.167 1.00 92.88 181 PHE A N 1
ATOM 1426 C CA . PHE A 1 181 ? -2.649 -1.807 19.666 1.00 92.88 181 PHE A CA 1
ATOM 1427 C C . PHE A 1 181 ? -1.870 -1.026 20.727 1.00 92.88 181 PHE A C 1
ATOM 1429 O O . PHE A 1 181 ? -2.374 -0.052 21.279 1.00 92.88 181 PHE A O 1
ATOM 1436 N N . GLY A 1 182 ? -0.632 -1.434 21.011 1.00 92.06 182 GLY A N 1
ATOM 1437 C CA . GLY A 1 182 ? 0.206 -0.736 21.990 1.00 92.06 182 GLY A CA 1
ATOM 1438 C C . GLY A 1 182 ? 0.617 0.678 21.554 1.00 92.06 182 GLY A C 1
ATOM 1439 O O . GLY A 1 182 ? 0.337 1.120 20.442 1.00 92.06 182 GLY A O 1
ATOM 1440 N N . CYS A 1 183 ? 1.357 1.376 22.417 1.00 89.88 183 CYS A N 1
ATOM 1441 C CA . CYS A 1 183 ? 1.732 2.780 22.207 1.00 89.88 183 CYS A CA 1
ATOM 1442 C C . CYS A 1 183 ? 2.750 3.011 21.075 1.00 89.88 183 CYS A C 1
ATOM 1444 O O . CYS A 1 183 ? 2.853 4.119 20.555 1.00 89.88 183 CYS A O 1
ATOM 1446 N N . ASN A 1 184 ? 3.526 1.992 20.693 1.00 93.62 184 ASN A N 1
ATOM 1447 C CA . ASN A 1 184 ? 4.560 2.133 19.669 1.00 93.62 184 ASN A CA 1
ATOM 1448 C C . ASN A 1 184 ? 4.006 1.801 18.277 1.00 93.62 184 ASN A C 1
ATOM 1450 O O . ASN A 1 184 ? 4.156 0.681 17.782 1.00 93.62 184 ASN A O 1
ATOM 1454 N N . VAL A 1 185 ? 3.348 2.784 17.661 1.00 94.69 185 VAL A N 1
ATOM 1455 C CA . VAL A 1 185 ? 2.766 2.676 16.317 1.00 94.69 185 VAL A CA 1
ATOM 1456 C C . VAL A 1 185 ? 3.393 3.658 15.340 1.00 94.69 185 VAL A C 1
ATOM 1458 O O . VAL A 1 185 ? 3.757 4.779 15.686 1.00 94.69 185 VAL A O 1
ATOM 1461 N N . SER A 1 186 ? 3.484 3.245 14.076 1.00 95.31 186 SER A N 1
ATOM 1462 C CA . SER A 1 186 ? 3.903 4.144 13.003 1.00 95.31 186 SER A CA 1
ATOM 1463 C C . SER A 1 186 ? 2.775 5.107 12.611 1.00 95.31 186 SER A C 1
ATOM 1465 O O . SER A 1 186 ? 1.594 4.777 12.735 1.00 95.31 186 SER A O 1
ATOM 1467 N N . THR A 1 187 ? 3.119 6.267 12.045 1.00 94.25 187 THR A N 1
ATOM 1468 C CA . THR A 1 187 ? 2.136 7.206 11.470 1.00 94.25 187 THR A CA 1
ATOM 1469 C C . THR A 1 187 ? 1.268 6.553 10.396 1.00 94.25 187 THR A C 1
ATOM 1471 O O . THR A 1 187 ? 0.067 6.793 10.347 1.00 94.25 187 THR A O 1
ATOM 1474 N N . ALA A 1 188 ? 1.845 5.675 9.570 1.00 95.06 188 ALA A N 1
ATOM 1475 C CA . ALA A 1 188 ? 1.073 4.930 8.581 1.00 95.06 188 ALA A CA 1
ATOM 1476 C C . ALA A 1 188 ? 0.021 4.037 9.260 1.00 95.06 188 ALA A C 1
ATOM 1478 O O . ALA A 1 188 ? -1.123 4.009 8.819 1.00 95.06 188 ALA A O 1
ATOM 1479 N N . THR A 1 189 ? 0.386 3.352 10.352 1.00 95.56 189 THR A N 1
ATOM 1480 C CA . THR A 1 189 ? -0.530 2.512 11.147 1.00 95.56 189 THR A CA 1
ATOM 1481 C C . THR A 1 189 ? -1.655 3.331 11.766 1.00 95.56 189 THR A C 1
ATOM 1483 O O . THR A 1 189 ? -2.803 2.901 11.694 1.00 95.56 189 THR A O 1
ATOM 1486 N N . LEU A 1 190 ? -1.344 4.503 12.331 1.00 96.19 190 LEU A N 1
ATOM 1487 C CA . LEU A 1 190 ? -2.338 5.437 12.872 1.00 96.19 190 LEU A CA 1
ATOM 1488 C C . LEU A 1 190 ? -3.361 5.827 11.797 1.00 96.19 190 LEU A C 1
ATOM 1490 O O . LEU A 1 190 ? -4.559 5.623 11.981 1.00 96.19 190 LEU A O 1
ATOM 1494 N N . ASN A 1 191 ? -2.876 6.291 10.645 1.00 96.19 191 ASN A N 1
ATOM 1495 C CA . ASN A 1 191 ? -3.728 6.737 9.545 1.00 96.19 191 ASN A CA 1
ATOM 1496 C C . ASN A 1 191 ? -4.556 5.583 8.962 1.00 96.19 191 ASN A C 1
ATOM 1498 O O . ASN A 1 191 ? -5.762 5.710 8.777 1.00 96.19 191 ASN A O 1
ATOM 1502 N N . GLY A 1 192 ? -3.940 4.425 8.711 1.00 97.12 192 GLY A N 1
ATOM 1503 C CA . GLY A 1 192 ? -4.655 3.246 8.217 1.00 97.12 192 GLY A CA 1
ATOM 1504 C C . GLY A 1 192 ? -5.759 2.799 9.177 1.00 97.12 192 GLY A C 1
ATOM 1505 O O . GLY A 1 192 ? -6.885 2.529 8.747 1.00 97.12 192 GLY A O 1
ATOM 1506 N N . THR A 1 193 ? -5.457 2.800 10.478 1.00 97.69 193 THR A N 1
ATOM 1507 C CA . THR A 1 193 ? -6.406 2.456 11.543 1.00 97.69 193 THR A CA 1
ATOM 1508 C C . THR A 1 193 ? -7.589 3.416 11.581 1.00 97.69 193 THR A C 1
ATOM 1510 O O . THR A 1 193 ? -8.723 2.969 11.740 1.00 97.69 193 THR A O 1
ATOM 1513 N N . GLU A 1 194 ? -7.369 4.714 11.367 1.00 97.38 194 GLU A N 1
ATOM 1514 C CA . GLU A 1 194 ? -8.449 5.700 11.269 1.00 97.38 194 GLU A CA 1
ATOM 1515 C C . GLU A 1 194 ? -9.443 5.332 10.155 1.00 97.38 194 GLU A C 1
ATOM 1517 O O . GLU A 1 194 ? -10.650 5.221 10.394 1.00 97.38 194 GLU A O 1
ATOM 1522 N N . TYR A 1 195 ? -8.947 5.060 8.943 1.00 97.75 195 TYR A N 1
ATOM 1523 C CA . TYR A 1 195 ? -9.797 4.661 7.815 1.00 97.75 195 TYR A CA 1
ATOM 1524 C C . TYR A 1 195 ? -10.469 3.299 8.028 1.00 97.75 195 TYR A C 1
ATOM 1526 O O . TYR A 1 195 ? -11.624 3.114 7.633 1.00 97.75 195 TYR A O 1
ATOM 1534 N N . TYR A 1 196 ? -9.759 2.353 8.645 1.00 98.56 196 TYR A N 1
ATOM 1535 C CA . TYR A 1 196 ? -10.291 1.045 9.017 1.00 98.56 196 TYR A CA 1
ATOM 1536 C C . TYR A 1 196 ? -11.470 1.192 9.993 1.00 98.56 196 TYR A C 1
ATOM 1538 O O . TYR A 1 196 ? -12.582 0.750 9.695 1.00 98.56 196 TYR A O 1
ATOM 1546 N N . ASN A 1 197 ? -11.258 1.889 11.113 1.00 98.38 197 ASN A N 1
ATOM 1547 C CA . ASN A 1 197 ? -12.266 2.105 12.149 1.00 98.38 197 ASN A CA 1
ATOM 1548 C C . ASN A 1 197 ? -13.462 2.885 11.617 1.00 98.38 197 ASN A C 1
ATOM 1550 O O . ASN A 1 197 ? -14.599 2.522 11.905 1.00 98.38 197 ASN A O 1
ATOM 1554 N N . LYS A 1 198 ? -13.237 3.906 10.783 1.00 98.06 198 LYS A N 1
ATOM 1555 C CA . LYS A 1 198 ? -14.319 4.659 10.140 1.00 98.06 198 LYS A CA 1
ATOM 1556 C C . LYS A 1 198 ? -15.264 3.748 9.355 1.00 98.06 198 LYS A C 1
ATOM 1558 O O . LYS A 1 198 ? -16.479 3.909 9.434 1.00 98.06 198 LYS A O 1
ATOM 1563 N N . LYS A 1 199 ? -14.724 2.777 8.614 1.00 98.19 199 LYS A N 1
ATOM 1564 C CA . LYS A 1 199 ? -15.527 1.822 7.838 1.00 98.19 199 LYS A CA 1
ATOM 1565 C C . LYS A 1 199 ? -16.255 0.813 8.732 1.00 98.19 199 LYS A C 1
ATOM 1567 O O . LYS A 1 199 ? -17.411 0.499 8.455 1.00 98.19 199 LYS A O 1
ATOM 1572 N N . MET A 1 200 ? -15.622 0.368 9.817 1.00 98.31 200 MET A N 1
ATOM 1573 C CA . MET A 1 200 ? -16.246 -0.502 10.823 1.00 98.31 200 MET A CA 1
ATOM 1574 C C . MET A 1 200 ? -17.401 0.189 11.549 1.00 98.31 200 MET A C 1
ATOM 1576 O O . MET A 1 200 ? -18.498 -0.359 11.630 1.00 98.31 200 MET A O 1
ATOM 1580 N N . ILE A 1 201 ? -17.187 1.424 12.007 1.00 98.00 201 ILE A N 1
ATOM 1581 C CA . ILE A 1 201 ? -18.216 2.249 12.647 1.00 98.00 201 ILE A CA 1
ATOM 1582 C C . ILE A 1 201 ? -19.371 2.483 11.678 1.00 98.00 201 ILE A C 1
ATOM 1584 O O . ILE A 1 201 ? -20.517 2.253 12.043 1.00 98.00 201 ILE A O 1
ATOM 1588 N N . HIS A 1 202 ? -19.084 2.850 10.428 1.00 97.81 202 HIS A N 1
ATOM 1589 C CA . HIS A 1 202 ? -20.125 3.043 9.422 1.00 97.81 202 HIS A CA 1
ATOM 1590 C C . HIS A 1 202 ? -20.972 1.779 9.199 1.00 97.81 202 HIS A C 1
ATOM 1592 O O . HIS A 1 202 ? -22.197 1.858 9.121 1.00 97.81 202 HIS A O 1
ATOM 1598 N N . HIS A 1 203 ? -20.343 0.601 9.145 1.00 97.81 203 HIS A N 1
ATOM 1599 C CA . HIS A 1 203 ? -21.063 -0.672 9.064 1.00 97.81 203 HIS A CA 1
ATOM 1600 C C . HIS A 1 203 ? -21.979 -0.897 10.279 1.00 97.81 203 HIS A C 1
ATOM 1602 O O . HIS A 1 203 ? -23.132 -1.305 10.124 1.00 97.81 203 HIS A O 1
ATOM 1608 N N . LEU A 1 204 ? -21.494 -0.593 11.483 1.00 97.81 204 LEU A N 1
ATOM 1609 C CA . LEU A 1 204 ? -22.274 -0.708 12.714 1.00 97.81 204 LEU A CA 1
ATOM 1610 C C . LEU A 1 204 ? -23.424 0.310 12.771 1.00 97.81 204 LEU A C 1
ATOM 1612 O O . LEU A 1 204 ? -24.519 -0.044 13.198 1.00 97.81 204 LEU A O 1
ATOM 1616 N N . GLU A 1 205 ? -23.232 1.534 12.280 1.00 97.56 205 GLU A N 1
ATOM 1617 C CA . GLU A 1 205 ? -24.299 2.537 12.161 1.00 97.56 205 GLU A CA 1
ATOM 1618 C C . GLU A 1 205 ? -25.378 2.122 11.157 1.00 97.56 205 GLU A C 1
ATOM 1620 O O . GLU A 1 205 ? -26.564 2.313 11.417 1.00 97.56 205 GLU A O 1
ATOM 1625 N N . ILE A 1 206 ? -25.008 1.496 10.035 1.00 97.50 206 ILE A N 1
ATOM 1626 C CA . ILE A 1 206 ? -25.992 0.910 9.111 1.00 97.50 206 ILE A CA 1
ATOM 1627 C C . ILE A 1 206 ? -26.813 -0.176 9.822 1.00 97.50 206 ILE A C 1
ATOM 1629 O O . ILE A 1 206 ? -28.022 -0.272 9.615 1.00 97.50 206 ILE A O 1
ATOM 1633 N N . LYS A 1 207 ? -26.169 -0.989 10.667 1.00 97.50 207 LYS A N 1
ATOM 1634 C CA . LYS A 1 207 ? -26.802 -2.113 11.367 1.00 97.50 207 LYS A CA 1
ATOM 1635 C C . LYS A 1 207 ? -27.702 -1.683 12.531 1.00 97.50 207 LYS A C 1
ATOM 1637 O O . LYS A 1 207 ? -28.762 -2.273 12.720 1.00 97.50 207 LYS A O 1
ATOM 1642 N N . TYR A 1 208 ? -27.280 -0.698 13.323 1.00 97.38 208 TYR A N 1
ATOM 1643 C CA . TYR A 1 208 ? -27.935 -0.309 14.582 1.00 97.38 208 TYR A CA 1
ATOM 1644 C C . TYR A 1 208 ? -28.632 1.057 14.541 1.00 97.38 208 TYR A C 1
ATOM 1646 O O . TYR A 1 208 ? -29.340 1.408 15.487 1.00 97.38 208 TYR A O 1
ATOM 1654 N N . GLY A 1 209 ? -28.468 1.809 13.455 1.00 97.06 209 GLY A N 1
ATOM 1655 C CA . GLY A 1 209 ? -29.036 3.138 13.259 1.00 97.06 209 GLY A CA 1
ATOM 1656 C C . GLY A 1 209 ? -28.000 4.261 13.350 1.00 97.06 209 GLY A C 1
ATOM 1657 O O . GLY A 1 209 ? -26.924 4.121 13.936 1.00 97.06 209 GLY A O 1
ATOM 1658 N N . LEU A 1 210 ? -28.354 5.408 12.764 1.00 94.06 210 LEU A N 1
ATOM 1659 C CA . LEU A 1 210 ? -27.538 6.624 12.801 1.00 94.06 210 LEU A 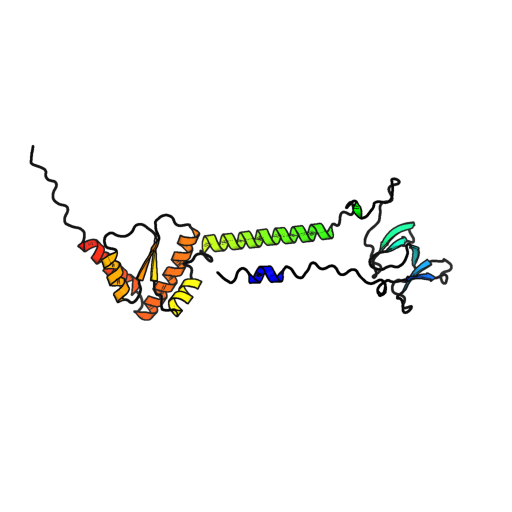CA 1
ATOM 1660 C C . LEU A 1 210 ? -27.240 7.050 14.245 1.00 94.06 210 LEU A C 1
ATOM 1662 O O . LEU A 1 210 ? -28.097 6.931 15.121 1.00 94.06 210 LEU A O 1
ATOM 1666 N N . ALA A 1 211 ? -26.032 7.573 14.474 1.00 93.75 211 ALA A N 1
ATOM 1667 C CA . ALA A 1 211 ? -25.539 8.007 15.786 1.00 93.75 211 ALA A CA 1
ATOM 1668 C C . ALA A 1 211 ? -25.456 6.896 16.852 1.00 93.75 211 ALA A C 1
ATOM 1670 O O . ALA A 1 211 ? -25.252 7.184 18.036 1.00 93.75 211 ALA A O 1
ATOM 1671 N N . TRP A 1 212 ? -25.554 5.622 16.450 1.00 96.00 212 TRP A N 1
ATOM 1672 C CA . TRP A 1 212 ? -25.320 4.492 17.348 1.00 96.00 212 TRP A CA 1
ATOM 1673 C C . TRP A 1 212 ? -23.952 4.592 18.033 1.00 96.00 212 TRP A C 1
ATOM 1675 O O . TRP A 1 212 ? -23.859 4.344 19.234 1.00 96.00 212 TRP A O 1
ATOM 1685 N N . TRP A 1 213 ? -22.914 5.030 17.311 1.00 96.81 213 TRP A N 1
ATOM 1686 C CA . TRP A 1 213 ? -21.572 5.167 17.875 1.00 96.81 213 TRP A CA 1
ATOM 1687 C C . TRP A 1 213 ? -21.520 6.167 19.034 1.00 96.81 213 TRP A C 1
ATOM 1689 O O . TRP A 1 213 ? -20.928 5.875 20.067 1.00 96.81 213 TRP A O 1
ATOM 1699 N N . THR A 1 214 ? -22.217 7.300 18.919 1.00 96.38 214 THR A N 1
ATOM 1700 C CA . THR A 1 214 ? -22.330 8.292 20.001 1.00 96.38 214 THR A CA 1
ATOM 1701 C C . THR A 1 214 ? -23.017 7.703 21.232 1.00 96.38 214 THR A C 1
ATOM 1703 O O . THR A 1 214 ? -22.566 7.904 22.358 1.00 96.38 214 THR A O 1
ATOM 1706 N N . LYS A 1 215 ? -24.091 6.928 21.033 1.00 97.06 215 LYS A N 1
ATOM 1707 C CA . LYS A 1 215 ? -24.767 6.230 22.134 1.00 97.06 215 LYS A CA 1
ATOM 1708 C C . LYS A 1 215 ? -23.842 5.200 22.784 1.00 97.06 215 LYS A C 1
ATOM 1710 O O . LYS A 1 215 ? -23.777 5.134 24.007 1.00 97.06 215 LYS A O 1
ATOM 1715 N N . PHE A 1 216 ? -23.124 4.419 21.987 1.00 97.44 216 PHE A N 1
ATOM 1716 C CA . PHE A 1 216 ? -22.176 3.425 22.480 1.00 97.44 216 PHE A CA 1
ATOM 1717 C C . PHE A 1 216 ? -21.039 4.075 23.286 1.00 97.44 216 PHE A C 1
ATOM 1719 O O . PHE A 1 216 ? -20.770 3.643 24.402 1.00 97.44 216 PHE A O 1
ATOM 1726 N N . GLN A 1 217 ? -20.458 5.174 22.795 1.00 96.62 217 GLN A N 1
ATOM 1727 C CA . GLN A 1 217 ? -19.454 5.964 23.521 1.00 96.62 217 GLN A CA 1
ATOM 1728 C C . GLN A 1 217 ? -19.979 6.440 24.883 1.00 96.62 217 GLN A C 1
ATOM 1730 O O . GLN A 1 217 ? -19.307 6.244 25.887 1.00 96.62 217 GLN A O 1
ATOM 1735 N N . SER A 1 218 ? -21.227 6.919 24.966 1.00 97.25 218 SER A N 1
ATOM 1736 C CA . SER A 1 218 ? -21.808 7.313 26.261 1.00 97.25 218 SER A CA 1
ATOM 1737 C C . SER A 1 218 ? -21.938 6.153 27.262 1.00 97.25 218 SER A C 1
ATOM 1739 O O . SER A 1 218 ? -21.877 6.362 28.473 1.00 97.25 218 SER A O 1
ATOM 1741 N N . GLN A 1 219 ? -22.101 4.916 26.775 1.00 97.19 219 GLN A N 1
ATOM 1742 C CA . GLN A 1 219 ? -22.105 3.730 27.634 1.00 97.19 219 GLN A CA 1
ATOM 1743 C C . GLN A 1 219 ? -20.691 3.397 28.125 1.00 97.19 219 GLN A C 1
ATOM 1745 O O . GLN A 1 219 ? -20.539 3.018 29.284 1.00 97.19 219 GLN A O 1
ATOM 1750 N N . LEU A 1 220 ? -19.666 3.580 27.283 1.00 95.56 220 LEU A N 1
ATOM 1751 C CA . LEU A 1 220 ? -18.265 3.448 27.698 1.00 95.56 220 LEU A CA 1
ATOM 1752 C C . LEU A 1 220 ? -17.892 4.492 28.757 1.00 95.56 220 LEU A C 1
ATOM 1754 O O . LEU A 1 220 ? -17.280 4.140 29.761 1.00 95.56 220 LEU A O 1
ATOM 1758 N N . ASP A 1 221 ? -18.323 5.743 28.582 1.00 95.06 221 ASP A N 1
ATOM 1759 C CA . ASP A 1 221 ? -18.083 6.818 29.552 1.00 95.06 221 ASP A CA 1
ATOM 1760 C C . ASP A 1 221 ? -18.718 6.507 30.915 1.00 95.06 221 ASP A C 1
ATOM 1762 O O . ASP A 1 221 ? -18.180 6.860 31.966 1.00 95.06 221 ASP A O 1
ATOM 1766 N N . SER A 1 222 ? -19.873 5.836 30.924 1.00 95.06 222 SER A N 1
ATOM 1767 C CA . SER A 1 222 ? -20.509 5.395 32.166 1.00 95.06 222 SER A CA 1
ATOM 1768 C C . SER A 1 222 ? -19.669 4.352 32.907 1.00 95.06 222 SER A C 1
ATOM 1770 O O . SER A 1 222 ? -19.626 4.406 34.134 1.00 95.06 222 SER A O 1
ATOM 1772 N N . ILE A 1 223 ? -19.009 3.439 32.185 1.00 94.25 223 ILE A N 1
ATOM 1773 C CA . ILE A 1 223 ? -18.108 2.422 32.755 1.00 94.25 223 ILE A CA 1
ATOM 1774 C C . ILE A 1 223 ? -16.868 3.097 33.358 1.00 94.25 223 ILE A C 1
ATOM 1776 O O . ILE A 1 223 ? -16.464 2.803 34.477 1.00 94.25 223 ILE A O 1
ATOM 1780 N N . ASP A 1 224 ? -16.284 4.075 32.667 1.00 91.38 224 ASP A N 1
ATOM 1781 C CA . ASP A 1 224 ? -15.105 4.787 33.184 1.00 91.38 224 ASP A CA 1
ATOM 1782 C C . ASP A 1 224 ? -15.398 5.621 34.441 1.00 91.38 224 ASP A C 1
ATOM 1784 O O . ASP A 1 224 ? -14.501 5.913 35.235 1.00 91.38 224 ASP A O 1
ATOM 1788 N N . ASN A 1 225 ? -16.652 6.031 34.636 1.00 89.31 225 ASN A N 1
ATOM 1789 C CA . ASN A 1 225 ? -17.058 6.803 35.806 1.00 89.31 225 ASN A CA 1
ATOM 1790 C C . ASN A 1 225 ? -17.516 5.937 36.989 1.00 89.31 225 ASN A C 1
ATOM 1792 O O . ASN A 1 225 ? -17.470 6.436 38.114 1.00 89.31 225 ASN A O 1
ATOM 1796 N N . SER A 1 226 ? -17.921 4.677 36.785 1.00 83.00 226 SER A N 1
ATOM 1797 C CA . SER A 1 226 ? -18.294 3.776 37.889 1.00 83.00 226 SER A CA 1
ATOM 1798 C C . SER A 1 226 ? -17.099 3.314 38.719 1.00 83.00 226 SER A C 1
ATOM 1800 O O . SER A 1 226 ? -17.244 3.140 39.927 1.00 83.00 226 SER A O 1
ATOM 1802 N N . ASP A 1 227 ? -15.916 3.200 38.109 1.00 69.69 227 ASP A N 1
ATOM 1803 C CA . ASP A 1 227 ? -14.694 2.740 38.789 1.00 69.69 227 ASP A CA 1
ATOM 1804 C C . ASP A 1 227 ? -13.840 3.863 39.376 1.00 69.69 227 ASP A C 1
ATOM 1806 O O . ASP A 1 227 ? -12.777 3.619 39.955 1.00 69.69 227 ASP A O 1
ATOM 1810 N N . LYS A 1 228 ? -14.322 5.110 39.319 1.00 68.38 228 LYS A N 1
ATOM 1811 C CA . LYS A 1 228 ? -13.800 6.179 40.174 1.00 68.38 228 LYS A CA 1
ATOM 1812 C C . LYS A 1 228 ? -14.241 5.905 41.612 1.00 68.38 228 LYS A C 1
ATOM 1814 O O . LYS A 1 228 ? -15.182 6.512 42.119 1.00 68.38 228 LYS A O 1
ATOM 1819 N N . VAL A 1 229 ? -13.546 4.975 42.269 1.00 59.69 229 VAL A N 1
ATOM 1820 C CA . VAL A 1 229 ? -13.582 4.783 43.723 1.00 59.69 229 VAL A CA 1
ATOM 1821 C C . VAL A 1 229 ? -13.446 6.169 44.368 1.00 59.69 229 VAL A C 1
ATOM 1823 O O . VAL A 1 229 ? -12.532 6.908 43.985 1.00 59.69 229 VAL A O 1
ATOM 1826 N N . PRO A 1 230 ? -14.321 6.564 45.315 1.00 54.88 230 PRO A N 1
ATOM 1827 C CA . PRO A 1 230 ? -14.130 7.805 46.043 1.00 54.88 230 PRO A CA 1
ATOM 1828 C C . PRO A 1 230 ? -12.756 7.730 46.691 1.00 54.88 230 PRO A C 1
ATOM 1830 O O . PRO A 1 230 ? -12.497 6.830 47.492 1.00 54.88 230 PRO A O 1
ATOM 1833 N N . THR A 1 231 ? -11.872 8.640 46.293 1.00 51.56 231 THR A N 1
ATOM 1834 C CA . THR A 1 231 ? -10.530 8.792 46.840 1.00 51.56 231 THR A CA 1
ATOM 1835 C C . THR A 1 231 ? -10.636 8.681 48.353 1.00 51.56 231 THR A C 1
ATOM 1837 O O . THR A 1 231 ? -11.301 9.504 48.989 1.00 51.56 231 THR A O 1
ATOM 1840 N N . GLN A 1 232 ? -10.049 7.625 48.927 1.00 50.69 232 GLN A N 1
ATOM 1841 C CA . GLN A 1 232 ? -9.906 7.515 50.371 1.00 50.69 232 GLN A CA 1
ATOM 1842 C C . GLN A 1 232 ? -9.303 8.833 50.846 1.00 50.69 232 GLN A C 1
ATOM 1844 O O . GLN A 1 232 ? -8.237 9.246 50.384 1.00 50.69 232 GLN A O 1
ATOM 1849 N N . LYS A 1 233 ? -10.065 9.522 51.699 1.00 47.19 233 LYS A N 1
ATOM 1850 C CA . LYS A 1 233 ? -9.674 10.763 52.357 1.00 47.19 233 LYS A CA 1
ATOM 1851 C C . LYS A 1 233 ? -8.236 10.584 52.866 1.00 47.19 233 LYS A C 1
ATOM 1853 O O . LYS A 1 233 ? -7.976 9.534 53.463 1.00 47.19 233 LYS A O 1
ATOM 1858 N N . PRO A 1 234 ? -7.311 11.530 52.614 1.00 51.00 234 PRO A N 1
ATOM 1859 C CA . PRO A 1 234 ? -5.953 11.411 53.122 1.00 51.00 234 PRO A CA 1
ATOM 1860 C C . PRO A 1 234 ? -6.030 11.158 54.621 1.00 51.00 234 PRO A C 1
ATOM 1862 O O . PRO A 1 234 ? -6.810 11.810 55.319 1.00 51.00 234 PRO A O 1
ATOM 1865 N N . LEU A 1 235 ? -5.267 10.178 55.091 1.00 55.19 235 LEU A N 1
ATOM 1866 C CA . LEU A 1 235 ? -5.097 9.881 56.506 1.00 55.19 235 LEU A CA 1
ATOM 1867 C C . LEU A 1 235 ? -4.205 10.985 57.107 1.00 55.19 235 LEU A C 1
ATOM 1869 O O . LEU A 1 235 ? -3.053 10.754 57.455 1.00 55.19 235 LEU A O 1
ATOM 1873 N N . GLU A 1 236 ? -4.715 12.218 57.123 1.00 58.50 236 GLU A N 1
ATOM 1874 C CA . GLU A 1 236 ? -4.247 13.278 58.010 1.00 58.50 236 GLU A CA 1
ATOM 1875 C C . GLU A 1 236 ? -4.886 13.006 59.373 1.00 58.50 236 GLU A C 1
ATOM 1877 O O . GLU A 1 236 ? -6.110 13.020 59.484 1.00 58.50 236 GLU A O 1
ATOM 1882 N N . ASP A 1 237 ? -4.033 12.651 60.336 1.00 55.31 237 ASP A N 1
ATOM 1883 C CA . ASP A 1 237 ? -4.221 12.636 61.799 1.00 55.31 237 ASP A CA 1
ATOM 1884 C C . ASP A 1 237 ? -3.730 11.326 62.425 1.00 55.31 237 ASP A C 1
ATOM 1886 O O . ASP A 1 237 ? -4.480 10.589 63.055 1.00 55.31 237 ASP A O 1
ATOM 1890 N N . PHE A 1 238 ? -2.437 11.042 62.268 1.00 48.31 238 PHE A N 1
ATOM 1891 C CA . PHE A 1 238 ? -1.660 10.267 63.238 1.00 48.31 238 PHE A CA 1
ATOM 1892 C C . PHE A 1 238 ? -0.192 10.675 63.107 1.00 48.31 238 PHE A C 1
ATOM 1894 O O . PHE A 1 238 ? 0.566 9.957 62.473 1.00 48.31 238 PHE A O 1
ATOM 1901 N N . PHE A 1 239 ? 0.176 11.846 63.636 1.00 58.62 239 PHE A N 1
ATOM 1902 C CA . PHE A 1 239 ? 1.436 12.129 64.344 1.00 58.62 239 PHE A CA 1
ATOM 1903 C C . PHE A 1 239 ? 1.343 13.495 65.026 1.00 58.62 239 PHE A C 1
ATOM 1905 O O . PHE A 1 239 ? 0.927 14.461 64.352 1.00 58.62 239 PHE A O 1
#

Sequence (239 aa):
MMTTALALLLFSNQFFGQKKSIKDCLISYLDSTSGKVLMGYKSLKGEIIIKAKYLNGSGPLCEMAFVINSEYELVGIDRNDSILLKPYIYDNGPDYEQEGLFKNKKMKRKITYGLLTILLLGGLCFGLNSVFGLFTDFNSWTAGQDIENGKIQIVEIGEMPLNFEEKQKLASSYGFNFYLFGCNVSTATLNGTEYYNKKMIHHLEIKYGLAWWTKFQSQLDSIDNSDKVPTQKPLEDFF

Radius of gyration: 37.94 Å; chains: 1; bounding box: 74×29×130 Å